Protein AF-A0A368FCZ6-F1 (afdb_monomer_lite)

InterPro domains:
  IPR026183 Taxilin family [PF09728] (2-260)
  IPR026183 Taxilin family [PTHR16127] (4-257)

Foldseek 3Di:
DVVLVVVQPPDDPVVNVVVVVVVVVVVVVVVVVVVVVVVVVVVVVVVVVVVVVVVVVVVVVVVVVVVVVVVVVVVVVVVVVVVVVVVVVVVVVVVVVVVVVVVVVVVVVVVVVVVVVVVVVVVVVVVVVVVVVVVVVVVVVVVVVVVVVVVVVVVVVVVVVVVVVVVVVVVVVVVVVVVVVVVVVVVVVVVVVVVVVVVVVVVVVVVVVVVVVVVVVVVVVVVVVVVVVVVVVVVVVVVVVVVVVVVVVVVVVVVVVVVVVPDDDDDDDDDDDDD

Structure (mmCIF, N/CA/C/O backbone):
data_AF-A0A368FCZ6-F1
#
_entry.id   AF-A0A368FCZ6-F1
#
loop_
_atom_site.group_PDB
_atom_site.id
_atom_site.type_symbol
_atom_site.label_atom_id
_atom_site.label_alt_id
_atom_site.label_comp_id
_atom_site.label_asym_id
_atom_site.label_entity_id
_atom_site.label_seq_id
_atom_site.pdbx_PDB_ins_code
_atom_site.Cartn_x
_atom_site.Cartn_y
_atom_site.Cartn_z
_atom_site.occupancy
_atom_site.B_iso_or_equiv
_atom_site.auth_seq_id
_atom_site.auth_comp_id
_atom_site.auth_asym_id
_atom_site.auth_atom_id
_atom_site.pdbx_PDB_model_num
ATOM 1 N N . MET A 1 1 ? 96.480 -1.726 -127.125 1.00 52.47 1 MET A N 1
ATOM 2 C CA . MET A 1 1 ? 97.190 -1.037 -128.229 1.00 52.47 1 MET A CA 1
ATOM 3 C C . MET A 1 1 ? 97.036 -1.758 -129.568 1.00 52.47 1 MET A C 1
ATOM 5 O O . MET A 1 1 ? 96.839 -1.069 -130.561 1.00 52.47 1 MET A O 1
ATOM 9 N N . GLU A 1 2 ? 97.000 -3.095 -129.614 1.00 55.62 2 GLU A N 1
ATOM 10 C CA . GLU A 1 2 ? 96.810 -3.871 -130.863 1.00 55.62 2 GLU A CA 1
ATOM 11 C C . GLU A 1 2 ? 95.566 -3.487 -131.689 1.00 55.62 2 GLU A C 1
ATOM 13 O O . GLU A 1 2 ? 95.626 -3.395 -132.912 1.00 55.62 2 GLU A O 1
ATOM 18 N N . THR A 1 3 ? 94.439 -3.179 -131.042 1.00 61.19 3 THR A N 1
ATOM 19 C CA . THR A 1 3 ? 93.202 -2.739 -131.716 1.00 61.19 3 THR A CA 1
ATOM 20 C C . THR A 1 3 ? 93.323 -1.352 -132.358 1.00 61.19 3 THR A C 1
ATOM 22 O O . THR A 1 3 ? 92.573 -1.027 -133.274 1.00 61.19 3 THR A O 1
ATOM 25 N N . ILE A 1 4 ? 94.251 -0.515 -131.880 1.00 63.91 4 ILE A N 1
ATOM 26 C CA . ILE A 1 4 ? 94.511 0.822 -132.435 1.00 63.91 4 ILE A CA 1
ATOM 27 C C . ILE A 1 4 ? 95.334 0.679 -133.714 1.00 63.91 4 ILE A C 1
ATOM 29 O O . ILE A 1 4 ? 94.964 1.250 -134.736 1.00 63.91 4 ILE A O 1
ATOM 33 N N . GLN A 1 5 ? 96.377 -0.152 -133.671 1.00 62.22 5 GLN A N 1
ATOM 34 C CA . GLN A 1 5 ? 97.278 -0.416 -134.794 1.00 62.22 5 GLN A CA 1
ATOM 35 C C . GLN A 1 5 ? 96.537 -0.984 -136.015 1.00 62.22 5 GLN A C 1
ATOM 37 O O . GLN A 1 5 ? 96.641 -0.409 -137.095 1.00 62.22 5 GLN A O 1
ATOM 42 N N . LYS A 1 6 ? 95.683 -2.004 -135.829 1.00 66.00 6 LYS A N 1
ATOM 43 C CA . LYS A 1 6 ? 94.845 -2.572 -136.908 1.00 66.00 6 LYS A CA 1
ATOM 44 C C . LYS A 1 6 ? 93.883 -1.563 -137.541 1.00 66.00 6 LYS A C 1
ATOM 46 O O . LYS A 1 6 ? 93.595 -1.634 -138.726 1.00 66.00 6 LYS A O 1
ATOM 51 N N . SER A 1 7 ? 93.378 -0.597 -136.769 1.00 66.19 7 SER A N 1
ATOM 52 C CA . SER A 1 7 ? 92.444 0.419 -137.281 1.00 66.19 7 SER A CA 1
ATOM 53 C C . SER A 1 7 ? 93.116 1.526 -138.111 1.00 66.19 7 SER A C 1
ATOM 55 O O . SER A 1 7 ? 92.412 2.390 -138.642 1.00 66.19 7 SER A O 1
ATOM 57 N N . LEU A 1 8 ? 94.452 1.512 -138.195 1.00 65.00 8 LEU A N 1
ATOM 58 C CA . LEU A 1 8 ? 95.291 2.508 -138.864 1.00 65.00 8 LEU A CA 1
ATOM 59 C C . LEU A 1 8 ? 96.062 1.930 -140.072 1.00 65.00 8 LEU A C 1
ATOM 61 O O . LEU A 1 8 ? 96.805 2.668 -140.714 1.00 65.00 8 LEU A O 1
ATOM 65 N N . GLU A 1 9 ? 95.946 0.638 -140.389 1.00 65.38 9 GLU A N 1
ATOM 66 C CA . GLU A 1 9 ? 96.574 0.016 -141.570 1.00 65.38 9 GLU A CA 1
ATOM 67 C C . GLU A 1 9 ? 95.790 0.342 -142.858 1.00 65.38 9 GLU A C 1
ATOM 69 O O . GLU A 1 9 ? 94.564 0.360 -142.850 1.00 65.38 9 GLU A O 1
ATOM 74 N N . GLY A 1 10 ? 96.495 0.649 -143.958 1.00 64.94 10 GLY A N 1
ATOM 75 C CA . GLY A 1 10 ? 95.898 1.014 -145.258 1.00 64.94 10 GLY A CA 1
ATOM 76 C C . GLY A 1 10 ? 95.501 2.489 -145.445 1.00 64.94 10 GLY A C 1
ATOM 77 O O . GLY A 1 10 ? 95.153 2.873 -146.555 1.00 64.94 10 GLY A O 1
ATOM 78 N N . LEU A 1 11 ? 95.587 3.314 -144.397 1.00 68.12 11 LEU A N 1
ATOM 79 C CA . LEU A 1 11 ? 95.278 4.752 -144.430 1.00 68.12 11 LEU A CA 1
ATOM 80 C C . LEU A 1 11 ? 96.533 5.608 -144.682 1.00 68.12 11 LEU A C 1
ATOM 82 O O . LEU A 1 11 ? 97.627 5.271 -144.210 1.00 68.12 11 LEU A O 1
ATOM 86 N N . SER A 1 12 ? 96.362 6.736 -145.373 1.00 66.88 12 SER A N 1
ATOM 87 C CA . SER A 1 12 ? 97.379 7.783 -145.548 1.00 66.88 12 SER A CA 1
ATOM 88 C C . SER A 1 12 ? 97.838 8.349 -144.195 1.00 66.88 12 SER A C 1
ATOM 90 O O . SER A 1 12 ? 97.123 8.278 -143.194 1.00 66.88 12 SER A O 1
ATOM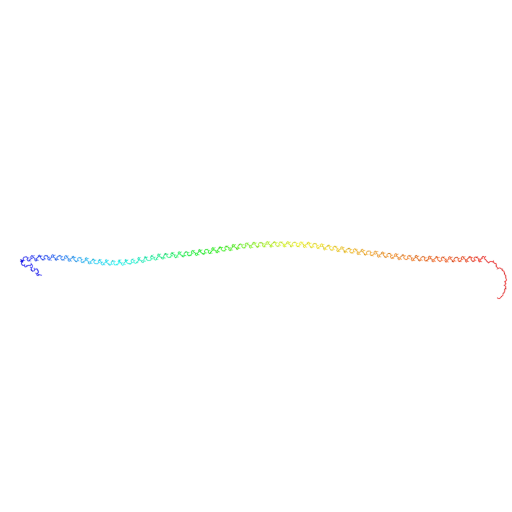 92 N N . LEU A 1 13 ? 99.043 8.922 -144.138 1.00 70.31 13 LEU A N 1
ATOM 93 C CA . LEU A 1 13 ? 99.600 9.496 -142.909 1.00 70.31 13 LEU A CA 1
ATOM 94 C C . LEU A 1 13 ? 98.689 10.598 -142.332 1.00 70.31 13 LEU A C 1
ATOM 96 O O . LEU A 1 13 ? 98.483 10.634 -141.121 1.00 70.31 13 LEU A O 1
ATOM 100 N N . GLU A 1 14 ? 98.062 11.409 -143.193 1.00 76.00 14 GLU A N 1
ATOM 101 C CA . GLU A 1 14 ? 97.049 12.398 -142.789 1.00 76.00 14 GLU A CA 1
ATOM 102 C C . GLU A 1 14 ? 95.810 11.738 -142.176 1.00 76.00 14 GLU A C 1
ATOM 104 O O . GLU A 1 14 ? 95.375 12.114 -141.091 1.00 76.00 14 GLU A O 1
ATOM 109 N N . GLU A 1 15 ? 95.279 10.692 -142.807 1.00 75.62 15 GLU A N 1
ATOM 110 C CA . GLU A 1 15 ? 94.074 10.000 -142.339 1.00 75.62 15 GLU A CA 1
ATOM 111 C C . GLU A 1 15 ? 94.297 9.284 -140.997 1.00 75.62 15 GLU A C 1
ATOM 113 O O . GLU A 1 15 ? 93.402 9.248 -140.145 1.00 75.62 15 GLU A O 1
ATOM 118 N N . LYS A 1 16 ? 95.506 8.749 -140.763 1.00 77.19 16 LYS A N 1
ATOM 119 C CA . LYS A 1 16 ? 95.893 8.193 -139.456 1.00 77.19 16 LYS A CA 1
ATOM 120 C C . LYS A 1 16 ? 95.914 9.272 -138.377 1.00 77.19 16 LYS A C 1
ATOM 122 O O . LYS A 1 16 ? 95.415 9.026 -137.278 1.00 77.19 16 LYS A O 1
ATOM 127 N N . VAL A 1 17 ? 96.451 10.454 -138.688 1.00 79.00 17 VAL A N 1
ATOM 128 C CA . VAL A 1 17 ? 96.481 11.602 -137.770 1.00 79.00 17 VAL A CA 1
ATOM 129 C C . VAL A 1 17 ? 95.062 12.076 -137.458 1.00 79.00 17 VAL A C 1
ATOM 131 O O . VAL A 1 17 ? 94.723 12.203 -136.283 1.00 79.00 17 VAL A O 1
ATOM 134 N N . THR A 1 18 ? 94.192 12.234 -138.459 1.00 80.56 18 THR A N 1
ATOM 135 C CA . THR A 1 18 ? 92.789 12.634 -138.252 1.00 80.56 18 THR A CA 1
ATOM 136 C C . THR A 1 18 ? 92.023 11.621 -137.399 1.00 80.56 18 THR A C 1
ATOM 138 O O . THR A 1 18 ? 91.277 12.000 -136.494 1.00 80.56 18 THR A O 1
ATOM 141 N N . LYS A 1 19 ? 92.222 10.316 -137.632 1.00 81.56 19 LYS A N 1
ATOM 142 C CA . LYS A 1 19 ? 91.556 9.253 -136.864 1.00 81.56 19 LYS A CA 1
ATOM 143 C C . LYS A 1 19 ? 92.061 9.170 -135.421 1.00 81.56 19 LYS A C 1
ATOM 145 O O . LYS A 1 19 ? 91.260 8.940 -134.513 1.00 81.56 19 LYS A O 1
ATOM 150 N N . LEU A 1 20 ? 93.359 9.386 -135.195 1.00 82.19 20 LEU A N 1
ATOM 151 C CA . LEU A 1 20 ? 93.931 9.497 -133.851 1.00 82.19 20 LEU A CA 1
ATOM 152 C C . LEU A 1 20 ? 93.433 10.757 -133.131 1.00 82.19 20 LEU A C 1
ATOM 154 O O . LEU A 1 20 ? 93.000 10.638 -131.991 1.00 82.19 20 LEU A O 1
ATOM 158 N N . MET A 1 21 ? 93.400 11.920 -133.793 1.00 81.62 21 MET A N 1
ATOM 159 C CA . MET A 1 21 ? 92.848 13.161 -133.227 1.00 81.62 21 MET A CA 1
ATOM 160 C C . MET A 1 21 ? 91.384 12.995 -132.822 1.00 81.62 21 MET A C 1
ATOM 162 O O . MET A 1 21 ? 91.035 13.305 -131.688 1.00 81.62 21 MET A O 1
ATOM 166 N N . LYS A 1 22 ? 90.539 12.429 -133.694 1.00 84.00 22 LYS A N 1
ATOM 167 C CA . LYS A 1 22 ? 89.129 12.169 -133.368 1.00 84.00 22 LYS A CA 1
ATOM 168 C C . LYS A 1 22 ? 88.984 11.258 -132.148 1.00 84.00 22 LYS A C 1
ATOM 170 O O . LYS A 1 22 ? 88.166 11.521 -131.282 1.00 84.00 22 LYS A O 1
ATOM 175 N N . ARG A 1 23 ? 89.819 10.223 -132.038 1.00 84.56 23 ARG A N 1
ATOM 176 C CA . ARG A 1 23 ? 89.805 9.311 -130.888 1.00 84.56 23 ARG A CA 1
ATOM 177 C C . ARG A 1 23 ? 90.313 9.961 -129.600 1.00 84.56 23 ARG A C 1
ATOM 179 O O . ARG A 1 23 ? 89.828 9.604 -128.531 1.00 84.56 23 ARG A O 1
ATOM 186 N N . VAL A 1 24 ? 91.279 10.876 -129.688 1.00 83.12 24 VAL A N 1
ATOM 187 C CA . VAL A 1 24 ? 91.733 11.679 -128.542 1.00 83.12 24 VAL A CA 1
ATOM 188 C C . VAL A 1 24 ? 90.603 12.594 -128.077 1.00 83.12 24 VAL A C 1
ATOM 190 O O . VAL A 1 24 ? 90.290 12.566 -126.895 1.00 83.12 24 VAL A O 1
ATOM 193 N N . VAL A 1 25 ? 89.919 13.287 -128.995 1.00 85.25 25 VAL A N 1
ATOM 194 C CA . VAL A 1 25 ? 88.737 14.113 -128.683 1.00 85.25 25 VAL A CA 1
ATOM 195 C C . VAL A 1 25 ? 87.619 13.269 -128.060 1.00 85.25 25 VAL A C 1
ATOM 197 O O . VAL A 1 25 ? 87.143 13.596 -126.978 1.00 85.25 25 VAL A O 1
ATOM 200 N N . ASP A 1 26 ? 87.265 12.128 -128.660 1.00 85.25 26 ASP A N 1
ATOM 201 C CA . ASP A 1 26 ? 86.254 11.213 -128.111 1.00 85.25 26 ASP A CA 1
ATOM 202 C C . ASP A 1 26 ? 86.660 10.681 -126.718 1.00 85.25 26 ASP A C 1
ATOM 204 O O . ASP A 1 26 ? 85.813 10.489 -125.843 1.00 85.25 26 ASP A O 1
ATOM 208 N N . SER A 1 27 ? 87.958 10.442 -126.488 1.00 85.44 27 SER A N 1
ATOM 209 C CA . SER A 1 27 ? 88.492 10.016 -125.189 1.00 85.44 27 SER A CA 1
ATOM 210 C C . SER A 1 27 ? 88.475 11.145 -124.159 1.00 85.44 27 SER A C 1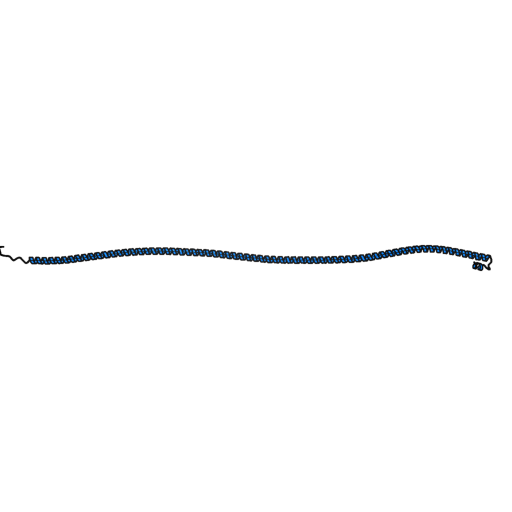
ATOM 212 O O . SER A 1 27 ? 88.236 10.869 -122.985 1.00 85.44 27 SER A O 1
ATOM 214 N N . GLU A 1 28 ? 88.740 12.390 -124.555 1.00 85.06 28 GLU A N 1
ATOM 215 C CA . GLU A 1 28 ? 88.644 13.565 -123.685 1.00 85.06 28 GLU A CA 1
ATOM 216 C C . GLU A 1 28 ? 87.189 13.846 -123.301 1.00 85.06 28 GLU A C 1
ATOM 218 O O . GLU A 1 28 ? 86.912 14.034 -122.116 1.00 85.06 28 GLU A O 1
ATOM 223 N N . ASP A 1 29 ? 86.251 13.740 -124.247 1.00 85.94 29 ASP A N 1
ATOM 224 C CA . ASP A 1 29 ? 84.808 13.829 -123.996 1.00 85.94 29 ASP A CA 1
ATOM 225 C C . ASP A 1 29 ? 84.322 12.711 -123.063 1.00 85.94 29 ASP A C 1
ATOM 227 O O . ASP A 1 29 ? 83.554 12.950 -122.125 1.00 85.94 29 ASP A O 1
ATOM 231 N N . GLN A 1 30 ? 84.790 11.474 -123.266 1.00 87.56 30 GLN A N 1
ATOM 232 C CA . GLN A 1 30 ? 84.521 10.374 -122.336 1.00 87.56 30 GLN A CA 1
ATOM 233 C C . GLN A 1 30 ? 85.109 10.647 -120.949 1.00 87.56 30 GLN A C 1
ATOM 235 O O . GLN A 1 30 ? 84.439 10.387 -119.950 1.00 87.56 30 GLN A O 1
ATOM 240 N N . ASN A 1 31 ? 86.318 11.201 -120.862 1.00 86.50 31 ASN A N 1
ATOM 241 C CA . ASN A 1 31 ? 86.958 11.533 -119.591 1.00 86.50 31 ASN A CA 1
ATOM 242 C C . ASN A 1 31 ? 86.227 12.685 -118.873 1.00 86.50 31 ASN A C 1
ATOM 244 O O . ASN A 1 31 ? 86.048 12.637 -117.658 1.00 86.50 31 ASN A O 1
ATOM 248 N N . ALA A 1 32 ? 85.726 13.680 -119.611 1.00 87.25 32 ALA A N 1
ATOM 249 C CA . ALA A 1 32 ? 84.881 14.749 -119.083 1.00 87.25 32 ALA A CA 1
ATOM 250 C C . ALA A 1 32 ? 83.557 14.195 -118.526 1.00 87.25 32 ALA A C 1
ATOM 252 O O . ALA A 1 32 ? 83.204 14.483 -117.381 1.00 87.25 32 ALA A O 1
ATOM 253 N N . ARG A 1 33 ? 82.881 13.309 -119.272 1.00 88.81 33 ARG A N 1
ATOM 254 C CA . ARG A 1 33 ? 81.664 12.614 -118.807 1.00 88.81 33 ARG A CA 1
ATOM 255 C C . ARG A 1 33 ? 81.925 11.722 -117.592 1.00 88.81 33 ARG A C 1
ATOM 257 O O . ARG A 1 33 ? 81.080 11.631 -116.705 1.00 88.81 33 ARG A O 1
ATOM 264 N N . LEU A 1 34 ? 83.075 11.047 -117.535 1.00 89.12 34 LEU A N 1
ATOM 265 C CA . LEU A 1 34 ? 83.469 10.239 -116.378 1.00 89.12 34 LEU A CA 1
ATOM 266 C C . LEU A 1 34 ? 83.750 11.111 -115.150 1.00 89.12 34 LEU A C 1
ATOM 268 O O . LEU A 1 34 ? 83.312 10.751 -114.061 1.00 89.12 34 LEU A O 1
ATOM 272 N N . LYS A 1 35 ? 84.401 12.270 -115.314 1.00 88.12 35 LYS A N 1
ATOM 273 C CA . LYS A 1 35 ? 84.602 13.249 -114.233 1.00 88.12 35 LYS A CA 1
ATOM 274 C C . LYS A 1 35 ? 83.278 13.808 -113.709 1.00 88.12 35 LYS A C 1
ATOM 276 O O . LYS A 1 35 ? 83.102 13.892 -112.497 1.00 88.12 35 LYS A O 1
ATOM 281 N N . GLU A 1 36 ? 82.332 14.133 -114.591 1.00 90.62 36 GLU A N 1
ATOM 282 C CA . GLU A 1 36 ? 80.988 14.577 -114.196 1.00 90.62 36 GLU A CA 1
ATOM 283 C C . GLU A 1 36 ? 80.234 13.475 -113.436 1.00 90.62 36 GLU A C 1
ATOM 285 O O . GLU A 1 36 ? 79.698 13.718 -112.354 1.00 90.62 36 GLU A O 1
ATOM 290 N N . LYS A 1 37 ? 80.260 12.233 -113.941 1.00 90.44 37 LYS A N 1
ATOM 291 C CA . LYS A 1 37 ? 79.684 11.077 -113.236 1.00 90.44 37 LYS A CA 1
ATOM 292 C C . LYS A 1 37 ? 80.350 10.829 -111.884 1.00 90.44 37 LYS A C 1
ATOM 294 O O . LYS A 1 37 ? 79.642 10.531 -110.930 1.00 90.44 37 LYS A O 1
ATOM 299 N N . ALA A 1 38 ? 81.670 10.970 -111.776 1.00 89.00 38 ALA A N 1
ATOM 300 C CA . ALA A 1 38 ? 82.384 10.837 -110.508 1.00 89.00 38 ALA A CA 1
ATOM 301 C C . ALA A 1 38 ? 81.947 11.917 -109.503 1.00 89.00 38 ALA A C 1
ATOM 303 O O . ALA A 1 38 ? 81.615 11.592 -108.367 1.00 89.00 38 ALA A O 1
ATOM 304 N N . ALA A 1 39 ? 81.827 13.177 -109.935 1.00 90.50 39 ALA A N 1
ATOM 305 C CA . ALA A 1 39 ? 81.310 14.260 -109.096 1.00 90.50 39 ALA A CA 1
ATOM 306 C C . ALA A 1 39 ? 79.846 14.027 -108.664 1.00 90.50 39 ALA A C 1
ATOM 308 O O . ALA A 1 39 ? 79.471 14.310 -107.522 1.00 90.50 39 ALA A O 1
ATOM 309 N N . GLN A 1 40 ? 79.016 13.471 -109.554 1.00 92.50 40 GLN A N 1
ATOM 310 C CA . GLN A 1 40 ? 77.643 13.069 -109.246 1.00 92.50 40 GLN A CA 1
ATOM 311 C C . GLN A 1 40 ? 77.610 11.938 -108.205 1.00 92.50 40 GLN A C 1
ATOM 313 O O . GLN A 1 40 ? 76.828 12.004 -107.255 1.00 92.50 40 GLN A O 1
ATOM 318 N N . VAL A 1 41 ? 78.468 10.923 -108.353 1.00 92.38 41 VAL A N 1
ATOM 319 C CA . VAL A 1 41 ? 78.620 9.819 -107.392 1.00 92.38 41 VAL A CA 1
ATOM 320 C C . VAL A 1 41 ? 79.079 10.345 -106.033 1.00 92.38 41 VAL A C 1
ATOM 322 O O . VAL A 1 41 ? 78.479 9.987 -105.023 1.00 92.38 41 VAL A O 1
ATOM 325 N N . ASP A 1 42 ? 80.050 11.255 -105.980 1.00 91.38 42 ASP A N 1
ATOM 326 C CA . ASP A 1 42 ? 80.484 11.896 -104.731 1.00 91.38 42 ASP A CA 1
ATOM 327 C C . ASP A 1 42 ? 79.346 12.664 -104.045 1.00 91.38 42 ASP A C 1
ATOM 329 O O . ASP A 1 42 ? 79.164 12.579 -102.825 1.00 91.38 42 ASP A O 1
ATOM 333 N N . LYS A 1 43 ? 78.541 13.404 -104.819 1.00 93.62 43 LYS A N 1
ATOM 334 C CA . LYS A 1 43 ? 77.378 14.137 -104.298 1.00 93.62 43 LYS A CA 1
ATOM 335 C C . LYS A 1 43 ? 76.320 13.187 -103.737 1.00 93.62 43 LYS A C 1
ATOM 337 O O . LYS A 1 43 ? 75.817 13.426 -102.638 1.00 93.62 43 LYS A O 1
ATOM 342 N N . LEU A 1 44 ? 76.007 12.110 -104.458 1.00 93.62 44 LEU A N 1
ATOM 343 C CA . LEU A 1 44 ? 75.074 11.074 -104.005 1.00 93.62 44 LEU A CA 1
ATOM 344 C C . LEU A 1 44 ? 75.599 10.340 -102.768 1.00 93.62 44 LEU A C 1
ATOM 346 O O . LEU A 1 44 ? 74.834 10.094 -101.843 1.00 93.62 44 LEU A O 1
ATOM 350 N N . THR A 1 45 ? 76.902 10.075 -102.696 1.00 93.31 45 THR A N 1
ATOM 351 C CA . THR A 1 45 ? 77.539 9.418 -101.546 1.00 93.31 45 THR A CA 1
ATOM 352 C C . THR A 1 45 ? 77.435 10.290 -100.291 1.00 93.31 45 THR A C 1
ATOM 354 O O . THR A 1 45 ? 77.043 9.810 -99.229 1.00 93.31 45 THR A O 1
ATOM 357 N N . LYS A 1 46 ? 77.683 11.605 -100.405 1.00 94.19 46 LYS A N 1
ATOM 358 C CA . LYS A 1 46 ? 77.480 12.567 -99.302 1.00 94.19 46 LYS A CA 1
ATOM 359 C C . LYS A 1 46 ? 76.008 12.689 -98.891 1.00 94.19 46 LYS A C 1
ATOM 361 O O . LYS A 1 46 ? 75.710 12.790 -97.696 1.00 94.19 46 LYS A O 1
ATOM 366 N N . ALA A 1 47 ? 75.089 12.685 -99.858 1.00 94.25 47 ALA A N 1
ATOM 367 C CA . ALA A 1 47 ? 73.654 12.700 -99.588 1.00 94.25 47 ALA A CA 1
ATOM 368 C C . ALA A 1 47 ? 73.208 11.426 -98.849 1.00 94.25 47 ALA A C 1
ATOM 370 O O . ALA A 1 47 ? 72.537 11.539 -97.824 1.00 94.25 47 ALA A O 1
ATOM 371 N N . ASN A 1 48 ? 73.661 10.249 -99.290 1.00 93.69 48 ASN A N 1
ATOM 372 C CA . ASN A 1 48 ? 73.402 8.965 -98.635 1.00 93.69 48 ASN A CA 1
ATOM 373 C C . ASN A 1 48 ? 73.951 8.934 -97.208 1.00 93.69 48 ASN A C 1
ATOM 375 O O . ASN A 1 48 ? 73.187 8.672 -96.288 1.00 93.69 48 ASN A O 1
ATOM 379 N N . ALA A 1 49 ? 75.206 9.332 -96.984 1.00 94.44 49 ALA A N 1
ATOM 380 C CA . ALA A 1 49 ? 75.776 9.397 -95.634 1.00 94.44 49 ALA A CA 1
ATOM 381 C C . ALA A 1 49 ? 74.992 10.347 -94.700 1.00 94.44 49 ALA A C 1
ATOM 383 O O . ALA A 1 49 ? 74.896 10.136 -93.489 1.00 94.44 49 ALA A O 1
ATOM 384 N N . THR A 1 50 ? 74.412 11.419 -95.251 1.00 94.31 50 THR A N 1
ATOM 385 C CA . THR A 1 50 ? 73.555 12.339 -94.489 1.00 94.31 50 THR A CA 1
ATOM 386 C C . THR A 1 50 ? 72.188 11.721 -94.189 1.00 94.31 50 THR A C 1
ATOM 388 O O . THR A 1 50 ? 71.664 11.908 -93.088 1.00 94.31 50 THR A O 1
ATOM 391 N N . LEU A 1 51 ? 71.606 10.991 -95.144 1.00 95.12 51 LEU A N 1
ATOM 392 C CA . LEU A 1 51 ? 70.351 10.261 -94.967 1.00 95.12 51 LEU A CA 1
ATOM 393 C C . LEU A 1 51 ? 70.498 9.131 -93.946 1.00 95.12 51 LEU A C 1
ATOM 395 O O . LEU A 1 51 ? 69.658 9.036 -93.059 1.00 95.12 51 LEU A O 1
ATOM 399 N N . GLU A 1 52 ? 71.586 8.365 -93.987 1.00 94.75 52 GLU A N 1
ATOM 400 C CA . GLU A 1 52 ? 71.903 7.321 -93.003 1.00 94.75 52 GLU A CA 1
ATOM 401 C C . GLU A 1 52 ? 71.973 7.894 -91.583 1.00 94.75 52 GLU A C 1
ATOM 403 O O . GLU A 1 52 ? 71.321 7.390 -90.672 1.00 94.75 52 GLU A O 1
ATOM 408 N N . LYS A 1 53 ? 72.664 9.028 -91.389 1.00 95.25 53 LYS A N 1
ATOM 409 C CA . LYS A 1 53 ? 72.700 9.713 -90.084 1.00 95.25 53 LYS A CA 1
ATOM 410 C C . LYS A 1 53 ? 71.326 10.200 -89.621 1.00 95.25 53 LYS A C 1
ATOM 412 O O . LYS A 1 53 ? 71.063 10.227 -88.420 1.00 95.25 53 LYS A O 1
ATOM 417 N N . LYS A 1 54 ? 70.464 10.651 -90.539 1.00 95.06 54 LYS A N 1
ATOM 418 C CA . LYS A 1 54 ? 69.092 11.070 -90.206 1.00 95.06 54 LYS A CA 1
ATOM 419 C C . LYS A 1 54 ? 68.213 9.873 -89.858 1.00 95.06 54 LYS A C 1
ATOM 421 O O . LYS A 1 54 ? 67.451 9.973 -88.903 1.00 95.06 54 LYS A O 1
ATOM 426 N N . LEU A 1 55 ? 68.347 8.771 -90.592 1.00 95.94 55 LEU A N 1
ATOM 427 C CA . LEU A 1 55 ? 67.641 7.519 -90.341 1.00 95.94 55 LEU A CA 1
ATOM 428 C C . LEU A 1 55 ? 68.003 6.963 -88.962 1.00 95.94 55 LEU A C 1
ATOM 430 O O . LEU A 1 55 ? 67.110 6.677 -88.176 1.00 95.94 55 LEU A O 1
ATOM 434 N N . GLU A 1 56 ? 69.293 6.923 -88.626 1.00 95.50 56 GLU A N 1
ATOM 435 C CA . GLU A 1 56 ? 69.754 6.457 -87.315 1.00 95.50 56 GLU A CA 1
ATOM 436 C C . GLU A 1 56 ? 69.206 7.323 -86.172 1.00 95.50 56 GLU A C 1
ATOM 438 O O . GLU A 1 56 ? 68.680 6.819 -85.180 1.00 95.50 56 GLU A O 1
ATOM 443 N N . LYS A 1 57 ? 69.236 8.653 -86.331 1.00 95.44 57 LYS A N 1
ATOM 444 C CA . LYS A 1 57 ? 68.621 9.570 -85.359 1.00 95.44 57 LYS A CA 1
ATOM 445 C C . LYS A 1 57 ? 67.112 9.354 -85.235 1.00 95.44 57 LYS A C 1
ATOM 447 O O . LYS A 1 57 ? 66.598 9.394 -84.121 1.00 95.44 57 LYS A O 1
ATOM 452 N N . ALA A 1 58 ? 66.411 9.149 -86.349 1.00 95.62 58 ALA A N 1
ATOM 453 C CA . ALA A 1 58 ? 64.976 8.890 -86.350 1.00 95.62 58 ALA A CA 1
ATOM 454 C C . ALA A 1 58 ? 64.644 7.567 -85.641 1.00 95.62 58 ALA A C 1
ATOM 456 O O . ALA A 1 58 ? 63.742 7.552 -84.810 1.00 95.62 58 ALA A O 1
ATOM 457 N N . ASN A 1 59 ? 65.419 6.505 -85.883 1.00 95.50 59 ASN A N 1
ATOM 458 C CA . ASN A 1 59 ? 65.276 5.215 -85.204 1.00 95.50 59 ASN A CA 1
ATOM 459 C C . ASN A 1 59 ? 65.524 5.333 -83.696 1.00 95.50 59 ASN A C 1
ATOM 461 O O . ASN A 1 59 ? 64.750 4.804 -82.902 1.00 95.50 59 ASN A O 1
ATOM 465 N N . LEU A 1 60 ? 66.555 6.077 -83.280 1.00 96.25 60 LEU A N 1
ATOM 466 C CA . LEU A 1 60 ? 66.825 6.309 -81.859 1.00 96.25 60 LEU A CA 1
ATOM 467 C C . LEU A 1 60 ? 65.693 7.090 -81.175 1.00 96.25 60 LEU A C 1
ATOM 469 O O . LEU A 1 60 ? 65.347 6.803 -80.029 1.00 96.25 60 LEU A O 1
ATOM 473 N N . ILE A 1 61 ? 65.127 8.090 -81.857 1.00 96.06 61 ILE A N 1
ATOM 474 C CA . ILE A 1 61 ? 63.967 8.835 -81.354 1.00 96.06 61 ILE A CA 1
ATOM 475 C C . ILE A 1 61 ? 62.762 7.902 -81.249 1.00 96.06 61 ILE A C 1
ATOM 477 O O . ILE A 1 61 ? 62.136 7.872 -80.194 1.00 96.06 61 ILE A O 1
ATOM 481 N N . LEU A 1 62 ? 62.483 7.111 -82.289 1.00 96.25 62 LEU A N 1
ATOM 482 C CA . LEU A 1 62 ? 61.381 6.152 -82.304 1.00 96.25 62 LEU A CA 1
ATOM 483 C C . LEU A 1 62 ? 61.479 5.176 -81.127 1.00 96.25 62 LEU A C 1
ATOM 485 O O . LEU A 1 62 ? 60.524 5.062 -80.367 1.00 96.25 62 LEU A O 1
ATOM 489 N N . LEU A 1 63 ? 62.650 4.572 -80.907 1.00 96.69 63 LEU A N 1
ATOM 490 C CA . LEU A 1 63 ? 62.881 3.646 -79.796 1.00 96.69 63 LEU A CA 1
ATOM 491 C C . LEU A 1 63 ? 62.617 4.303 -78.430 1.00 96.69 63 LEU A C 1
ATOM 493 O O . LEU A 1 63 ? 61.966 3.719 -77.566 1.00 96.69 63 LEU A O 1
ATOM 497 N N . LYS A 1 64 ? 63.084 5.543 -78.229 1.00 96.88 64 LYS A N 1
ATOM 498 C CA . LYS A 1 64 ? 62.821 6.298 -76.990 1.00 96.88 64 LYS A CA 1
ATOM 499 C C . LYS A 1 64 ? 61.344 6.651 -76.827 1.00 96.88 64 LYS A C 1
ATOM 501 O O . LYS A 1 64 ? 60.836 6.646 -75.709 1.00 96.88 64 LYS A O 1
ATOM 506 N N . THR A 1 65 ? 60.659 6.981 -77.919 1.00 96.56 65 THR A N 1
ATOM 507 C CA . THR A 1 65 ? 59.223 7.266 -77.909 1.00 96.56 65 THR A CA 1
ATOM 508 C C . THR A 1 65 ? 58.412 6.010 -77.591 1.00 96.56 65 THR A C 1
ATOM 510 O O . THR A 1 65 ? 57.460 6.100 -76.820 1.00 96.56 65 THR A O 1
ATOM 513 N N . GLU A 1 66 ? 58.795 4.847 -78.117 1.00 96.88 66 GLU A N 1
ATOM 514 C CA . GLU A 1 66 ? 58.162 3.562 -77.803 1.00 96.88 66 GLU A CA 1
ATOM 515 C C . GLU A 1 66 ? 58.356 3.164 -76.332 1.00 96.88 66 GLU A C 1
ATOM 517 O O . GLU A 1 66 ? 57.382 2.795 -75.679 1.00 96.88 66 GLU A O 1
ATOM 522 N N . ASP A 1 67 ? 59.560 3.328 -75.771 1.00 96.88 67 ASP A N 1
ATOM 523 C CA . ASP A 1 67 ? 59.821 3.102 -74.338 1.00 96.88 67 ASP A CA 1
ATOM 524 C C . ASP A 1 67 ? 58.995 4.047 -73.445 1.00 96.88 67 ASP A C 1
ATOM 526 O O . ASP A 1 67 ? 58.335 3.616 -72.496 1.00 96.88 67 ASP A O 1
ATOM 530 N N . ALA A 1 68 ? 58.960 5.342 -73.779 1.00 96.81 68 ALA A N 1
ATOM 531 C CA . ALA A 1 68 ? 58.151 6.320 -73.053 1.00 96.81 68 ALA A CA 1
ATOM 532 C C . ALA A 1 68 ? 56.648 6.005 -73.136 1.00 96.81 68 ALA A C 1
ATOM 534 O O . ALA A 1 68 ? 55.931 6.139 -72.142 1.00 96.81 68 ALA A O 1
ATOM 535 N N . LYS A 1 69 ? 56.172 5.549 -74.302 1.00 97.38 69 LYS A N 1
ATOM 536 C CA . LYS A 1 69 ? 54.792 5.095 -74.495 1.00 97.38 69 LYS A CA 1
ATOM 537 C C . LYS A 1 69 ? 54.487 3.873 -73.626 1.00 97.38 69 LYS A C 1
ATOM 539 O O . LYS A 1 69 ? 53.465 3.879 -72.948 1.00 97.38 69 LYS A O 1
ATOM 544 N N . GLY A 1 70 ? 55.370 2.873 -73.596 1.00 97.25 70 GLY A N 1
ATOM 545 C CA . GLY A 1 70 ? 55.207 1.680 -72.758 1.00 97.25 70 GLY A CA 1
ATOM 546 C C . GLY A 1 70 ? 55.081 2.023 -71.271 1.00 97.25 70 GLY A C 1
ATOM 547 O O . GLY A 1 70 ? 54.143 1.576 -70.611 1.00 97.25 70 GLY A O 1
ATOM 548 N N . LYS A 1 71 ? 55.950 2.908 -70.766 1.00 97.50 71 LYS A N 1
ATOM 549 C CA . LYS A 1 71 ? 55.889 3.411 -69.380 1.00 97.50 71 LYS A CA 1
ATOM 550 C C . LYS A 1 71 ? 54.589 4.157 -69.077 1.00 97.50 71 LYS A C 1
ATOM 552 O O . LYS A 1 71 ? 54.018 3.995 -68.000 1.00 97.50 71 LYS A O 1
ATOM 557 N N . LEU A 1 72 ? 54.101 4.967 -70.019 1.00 97.62 72 LEU A N 1
ATOM 558 C CA . LEU A 1 72 ? 52.831 5.676 -69.859 1.00 97.62 72 LEU A CA 1
ATOM 559 C C . LEU A 1 72 ? 51.643 4.704 -69.828 1.00 97.62 72 LEU A C 1
ATOM 561 O O . LEU A 1 72 ? 50.745 4.863 -69.006 1.00 97.62 72 LEU A O 1
ATOM 565 N N . GLU A 1 73 ? 51.640 3.687 -70.691 1.00 97.25 73 GLU A N 1
ATOM 566 C CA . GLU A 1 73 ? 50.598 2.655 -70.704 1.00 97.25 73 GLU A CA 1
ATOM 567 C C . GLU A 1 73 ? 50.566 1.856 -69.396 1.00 97.25 73 GLU A C 1
ATOM 569 O O . GLU A 1 73 ? 49.481 1.576 -68.878 1.00 97.25 73 GLU A O 1
ATOM 574 N N . GLU A 1 74 ? 51.730 1.520 -68.838 1.00 97.50 74 GLU A N 1
ATOM 575 C CA . GLU A 1 74 ? 51.842 0.856 -67.538 1.00 97.50 74 GLU A CA 1
ATOM 576 C C . GLU A 1 74 ? 51.276 1.730 -66.412 1.00 97.50 74 GLU A C 1
ATOM 578 O O . GLU A 1 74 ? 50.372 1.288 -65.698 1.00 97.50 74 GLU A O 1
ATOM 583 N N . LEU A 1 75 ? 51.687 3.001 -66.339 1.00 97.75 75 LEU A N 1
ATOM 584 C CA . LEU A 1 75 ? 51.162 3.960 -65.364 1.00 97.75 75 LEU A CA 1
ATOM 585 C C . LEU A 1 75 ? 49.642 4.138 -65.493 1.00 97.75 75 LEU A C 1
ATOM 587 O O . LEU A 1 75 ? 48.926 4.176 -64.493 1.00 97.75 75 LEU A O 1
ATOM 591 N N . CYS A 1 76 ? 49.113 4.213 -66.718 1.00 97.50 76 CYS A N 1
ATOM 592 C CA . CYS A 1 76 ? 47.673 4.301 -66.947 1.00 97.50 76 CYS A CA 1
ATOM 593 C C . CYS A 1 76 ? 46.935 3.047 -66.457 1.00 97.50 76 CYS A C 1
ATOM 595 O O . CYS A 1 76 ? 45.864 3.172 -65.857 1.00 97.50 76 CYS A O 1
ATOM 597 N N . ARG A 1 77 ? 47.489 1.845 -66.670 1.00 98.00 77 ARG A N 1
ATOM 598 C CA . ARG A 1 77 ? 46.907 0.592 -66.158 1.00 98.00 77 ARG A CA 1
ATOM 599 C C . ARG A 1 77 ? 46.939 0.544 -64.634 1.00 98.00 77 ARG A C 1
ATOM 601 O O . ARG A 1 77 ? 45.944 0.152 -64.026 1.00 98.00 77 ARG A O 1
ATOM 608 N N . GLU A 1 78 ? 48.040 0.952 -64.011 1.00 97.69 78 GLU A N 1
ATOM 609 C CA . GLU A 1 78 ? 48.147 1.039 -62.552 1.00 97.69 78 GLU A CA 1
ATOM 610 C C . GLU A 1 78 ? 47.154 2.043 -61.969 1.00 97.69 78 GLU A C 1
ATOM 612 O O . GLU A 1 78 ? 46.407 1.703 -61.051 1.00 97.69 78 GLU A O 1
ATOM 617 N N . LEU A 1 79 ? 47.050 3.235 -62.560 1.00 97.75 79 LEU A N 1
ATOM 618 C CA . LEU A 1 79 ? 46.091 4.256 -62.146 1.00 97.75 79 LEU A CA 1
ATOM 619 C C . LEU A 1 79 ? 44.644 3.759 -62.276 1.00 97.75 79 LEU A C 1
ATOM 621 O O . LEU A 1 79 ? 43.818 4.003 -61.397 1.00 97.75 79 LEU A O 1
ATOM 625 N N . GLN A 1 80 ? 44.318 3.026 -63.345 1.00 97.56 80 GLN A N 1
ATOM 626 C CA . GLN A 1 80 ? 43.003 2.401 -63.510 1.00 97.56 80 GLN A CA 1
ATOM 627 C C . GLN A 1 80 ? 42.725 1.343 -62.435 1.00 97.56 80 GLN A C 1
ATOM 629 O O . GLN A 1 80 ? 41.625 1.332 -61.877 1.00 97.56 80 GLN A O 1
ATOM 634 N N . ARG A 1 81 ? 43.705 0.485 -62.112 1.00 98.12 81 ARG A N 1
ATOM 635 C CA . ARG A 1 81 ? 43.583 -0.503 -61.025 1.00 98.12 81 ARG A CA 1
ATOM 636 C C . ARG A 1 81 ? 43.385 0.181 -59.675 1.00 98.12 81 ARG A C 1
ATOM 638 O O . ARG A 1 81 ? 42.449 -0.170 -58.965 1.00 98.12 81 ARG A O 1
ATOM 645 N N . MET A 1 82 ? 44.189 1.194 -59.357 1.00 97.81 82 MET A N 1
ATOM 646 C CA . MET A 1 82 ? 44.080 1.946 -58.106 1.00 97.81 82 MET A CA 1
ATOM 647 C C . MET A 1 82 ? 42.725 2.658 -57.995 1.00 97.81 82 MET A C 1
ATOM 649 O O . MET A 1 82 ? 42.057 2.556 -56.973 1.00 97.81 82 MET A O 1
ATOM 653 N N . ASN A 1 83 ? 42.251 3.302 -59.065 1.00 97.62 83 ASN A N 1
ATOM 654 C CA . ASN A 1 83 ? 40.926 3.932 -59.091 1.00 97.62 83 ASN A CA 1
ATOM 655 C C . ASN A 1 83 ? 39.775 2.927 -58.961 1.00 97.62 83 ASN A C 1
ATOM 657 O O . ASN A 1 83 ? 38.696 3.283 -58.482 1.00 97.62 83 ASN A O 1
ATOM 661 N N . LYS A 1 84 ? 39.949 1.691 -59.441 1.00 97.88 84 LYS A N 1
ATOM 662 C CA . LYS A 1 84 ? 38.977 0.615 -59.221 1.00 97.88 84 LYS A CA 1
ATOM 663 C C . LYS A 1 84 ? 38.982 0.191 -57.750 1.00 97.88 84 LYS A C 1
ATOM 665 O O . LYS A 1 84 ? 37.918 0.191 -57.140 1.00 97.88 84 LYS A O 1
ATOM 670 N N . GLN A 1 85 ? 40.162 -0.051 -57.182 1.00 97.62 85 GLN A N 1
ATOM 671 C CA . GLN A 1 85 ? 40.333 -0.422 -55.778 1.00 97.62 85 GLN A CA 1
ATOM 672 C C . GLN A 1 85 ? 39.742 0.633 -54.832 1.00 97.62 85 GLN A C 1
ATOM 674 O O . GLN A 1 85 ? 38.921 0.304 -53.986 1.00 97.62 85 GLN A O 1
ATOM 679 N N . ILE A 1 86 ? 40.051 1.919 -55.038 1.00 97.88 86 ILE A N 1
ATOM 680 C CA . ILE A 1 86 ? 39.515 3.023 -54.222 1.00 97.88 86 ILE A CA 1
ATOM 681 C C . ILE A 1 86 ? 37.984 3.067 -54.276 1.00 97.88 86 ILE A C 1
ATOM 683 O O . ILE A 1 86 ? 37.336 3.314 -53.257 1.00 97.88 86 ILE A O 1
ATOM 687 N N . ARG A 1 87 ? 37.386 2.839 -55.453 1.00 97.69 87 ARG A N 1
ATOM 688 C CA . ARG A 1 87 ? 35.924 2.804 -55.601 1.00 97.69 87 ARG A CA 1
ATOM 689 C C . ARG A 1 87 ? 35.309 1.628 -54.850 1.00 97.69 87 ARG A C 1
ATOM 691 O O . ARG A 1 87 ? 34.305 1.818 -54.168 1.00 97.69 87 ARG A O 1
ATOM 698 N N . GLU A 1 88 ? 35.907 0.447 -54.961 1.00 97.62 88 GLU A N 1
ATOM 699 C CA . GLU A 1 88 ? 35.456 -0.755 -54.253 1.00 97.62 88 GLU A CA 1
ATOM 700 C C . GLU A 1 88 ? 35.590 -0.591 -52.732 1.00 97.62 88 GLU A C 1
ATOM 702 O O . GLU A 1 88 ? 34.619 -0.817 -52.008 1.00 97.62 88 GLU A O 1
ATOM 707 N N . ASP A 1 89 ? 36.724 -0.084 -52.247 1.00 97.31 89 ASP A N 1
ATOM 708 C CA . ASP A 1 89 ? 36.965 0.170 -50.823 1.00 97.31 89 ASP A CA 1
ATOM 709 C C . ASP A 1 89 ? 36.022 1.238 -50.260 1.00 97.31 89 ASP A C 1
ATOM 711 O O . ASP A 1 89 ? 35.462 1.072 -49.175 1.00 97.31 89 ASP A O 1
ATOM 715 N N . SER A 1 90 ? 35.775 2.314 -51.013 1.00 97.06 90 SER A N 1
ATOM 716 C CA . SER A 1 90 ? 34.826 3.362 -50.618 1.00 97.06 90 SER A CA 1
ATOM 717 C C . SER A 1 90 ? 33.401 2.816 -50.519 1.00 97.06 90 SER A C 1
ATOM 719 O O . SER A 1 90 ? 32.697 3.104 -49.552 1.00 97.06 90 SER A O 1
ATOM 721 N N . LEU A 1 91 ? 32.980 1.989 -51.482 1.00 97.88 91 LEU A N 1
ATOM 722 C CA . LEU A 1 91 ? 31.662 1.356 -51.463 1.00 97.88 91 LEU A CA 1
ATOM 723 C C . LEU A 1 91 ? 31.520 0.383 -50.285 1.00 97.88 91 LEU A C 1
ATOM 725 O O . LEU A 1 91 ? 30.497 0.394 -49.598 1.00 97.88 91 LEU A O 1
ATOM 729 N N . ASN A 1 92 ? 32.544 -0.431 -50.027 1.00 97.44 92 ASN A N 1
ATOM 730 C CA . ASN A 1 92 ? 32.564 -1.355 -48.896 1.00 97.44 92 ASN A CA 1
ATOM 731 C C . ASN A 1 92 ? 32.523 -0.607 -47.560 1.00 97.44 92 ASN A C 1
ATOM 733 O O . ASN A 1 92 ? 31.759 -0.986 -46.674 1.00 97.44 92 ASN A O 1
ATOM 737 N N . LYS A 1 93 ? 33.261 0.502 -47.435 1.00 97.81 93 LYS A N 1
ATOM 738 C CA . LYS A 1 93 ? 33.233 1.355 -46.244 1.00 97.81 93 LYS A CA 1
ATOM 739 C C . LYS A 1 93 ? 31.851 1.958 -45.999 1.00 97.81 93 LYS A C 1
ATOM 741 O O . LYS A 1 93 ? 31.376 1.928 -44.869 1.00 97.81 93 LYS A O 1
ATOM 746 N N . VAL A 1 94 ? 31.183 2.460 -47.040 1.00 97.81 94 VAL A N 1
ATOM 747 C CA . VAL A 1 94 ? 29.808 2.980 -46.919 1.00 97.81 94 VAL A CA 1
ATOM 748 C C . VAL A 1 94 ? 28.842 1.880 -46.476 1.00 97.81 94 VAL A C 1
ATOM 750 O O . VAL A 1 94 ? 28.027 2.109 -45.588 1.00 97.81 94 VAL A O 1
ATOM 753 N N . ARG A 1 95 ? 28.953 0.672 -47.043 1.00 97.69 95 ARG A N 1
ATOM 754 C CA . ARG A 1 95 ? 28.114 -0.472 -46.647 1.00 97.69 95 ARG A CA 1
ATOM 755 C C . ARG A 1 95 ? 28.328 -0.882 -45.192 1.00 97.69 95 ARG A C 1
ATOM 757 O O . ARG A 1 95 ? 27.348 -1.148 -44.505 1.00 97.69 95 ARG A O 1
ATOM 764 N N . LEU A 1 96 ? 29.579 -0.919 -44.731 1.00 97.75 96 LEU A N 1
ATOM 765 C CA . LEU A 1 96 ? 29.901 -1.250 -43.344 1.00 97.75 96 LEU A CA 1
ATOM 766 C C . LEU A 1 96 ? 29.311 -0.215 -42.381 1.00 97.75 96 LEU A C 1
ATOM 768 O O . LEU A 1 96 ? 28.599 -0.589 -41.456 1.00 97.75 96 LEU A O 1
ATOM 772 N N . LEU A 1 97 ? 29.534 1.076 -42.649 1.00 97.88 97 LEU A N 1
ATOM 773 C CA . LEU A 1 97 ? 29.006 2.161 -41.818 1.00 97.88 97 LEU A CA 1
ATOM 774 C C . LEU A 1 97 ? 27.474 2.162 -41.776 1.00 97.88 97 LEU A C 1
ATOM 776 O O . LEU A 1 97 ? 26.889 2.390 -40.721 1.00 97.88 97 LEU A O 1
ATOM 780 N N . GLU A 1 98 ? 26.808 1.884 -42.899 1.00 97.56 98 GLU A N 1
ATOM 781 C CA . GLU A 1 98 ? 25.347 1.787 -42.922 1.00 97.56 98 GLU A CA 1
ATOM 782 C C . GLU A 1 98 ? 24.845 0.572 -42.128 1.00 97.56 98 GLU A C 1
ATOM 784 O O . GLU A 1 98 ? 23.836 0.673 -41.431 1.00 97.56 98 GLU A O 1
ATOM 789 N N . HIS A 1 99 ? 25.564 -0.554 -42.162 1.00 97.75 99 HIS A N 1
ATOM 790 C CA . HIS A 1 99 ? 25.231 -1.720 -41.346 1.00 97.75 99 HIS A CA 1
ATOM 791 C C . HIS A 1 99 ? 25.411 -1.448 -39.846 1.00 97.75 99 HIS A C 1
ATOM 793 O O . HIS A 1 99 ? 24.504 -1.728 -39.064 1.00 97.75 99 HIS A O 1
ATOM 799 N N . GLU A 1 100 ? 26.532 -0.846 -39.444 1.00 98.06 100 GLU A N 1
ATOM 800 C CA . GLU A 1 100 ? 26.784 -0.435 -38.055 1.00 98.06 100 GLU A CA 1
ATOM 801 C C . GLU A 1 100 ? 25.726 0.563 -37.568 1.00 98.06 100 GLU A C 1
ATOM 803 O O . GLU A 1 100 ? 25.185 0.417 -36.470 1.00 98.06 100 GLU A O 1
ATOM 808 N N . ARG A 1 101 ? 25.354 1.535 -38.412 1.00 98.19 101 ARG A N 1
ATOM 809 C CA . ARG A 1 101 ? 24.279 2.490 -38.120 1.00 98.19 101 ARG A CA 1
ATOM 810 C C . ARG A 1 101 ? 22.948 1.781 -37.884 1.00 98.19 101 ARG A C 1
ATOM 812 O O . ARG A 1 101 ? 22.257 2.095 -36.918 1.00 98.19 101 ARG A O 1
ATOM 819 N N . GLN A 1 102 ? 22.581 0.830 -38.741 1.00 98.19 102 GLN A N 1
ATOM 820 C CA . GLN A 1 102 ? 21.342 0.061 -38.597 1.00 98.19 102 GLN A CA 1
ATOM 821 C C . GLN A 1 102 ? 21.336 -0.779 -37.317 1.00 98.19 102 GLN A C 1
ATOM 823 O O . GLN A 1 102 ? 20.338 -0.776 -36.597 1.00 98.19 102 GLN A O 1
ATOM 828 N N . GLN A 1 103 ? 22.451 -1.440 -36.993 1.00 98.06 103 GLN A N 1
ATOM 829 C CA . GLN A 1 103 ? 22.587 -2.185 -35.741 1.00 98.06 103 GLN A CA 1
ATOM 830 C C . GLN A 1 103 ? 22.442 -1.272 -34.516 1.00 98.06 103 GLN A C 1
ATOM 832 O O . GLN A 1 103 ? 21.687 -1.601 -33.601 1.00 98.06 103 GLN A O 1
ATOM 837 N N . ALA A 1 104 ? 23.100 -0.108 -34.509 1.00 97.75 104 ALA A N 1
ATOM 838 C CA . ALA A 1 104 ? 23.000 0.857 -33.414 1.00 97.75 104 ALA A CA 1
ATOM 839 C C . ALA A 1 104 ? 21.561 1.372 -33.231 1.00 97.75 104 ALA A C 1
ATOM 841 O O . ALA A 1 104 ? 21.067 1.463 -32.106 1.00 97.75 104 ALA A O 1
ATOM 842 N N . VAL A 1 105 ? 20.855 1.659 -34.330 1.00 98.12 105 VAL A N 1
ATOM 843 C CA . VAL A 1 105 ? 19.442 2.069 -34.290 1.00 98.12 105 VAL A CA 1
ATOM 844 C C . VAL A 1 105 ? 18.557 0.965 -33.709 1.00 98.12 105 VAL A C 1
ATOM 846 O O . VAL A 1 105 ? 17.700 1.257 -32.875 1.00 98.12 105 VAL A O 1
ATOM 849 N N . GLU A 1 106 ? 18.762 -0.296 -34.093 1.00 98.38 106 GLU A N 1
ATOM 850 C CA . GLU A 1 106 ? 17.948 -1.404 -33.578 1.00 98.38 106 GLU A CA 1
ATOM 851 C C . GLU A 1 106 ? 18.225 -1.688 -32.093 1.00 98.38 106 GLU A C 1
ATOM 853 O O . GLU A 1 106 ? 17.294 -1.949 -31.324 1.00 98.38 106 GLU A O 1
ATOM 858 N N . GLN A 1 107 ? 19.480 -1.556 -31.652 1.00 98.19 107 GLN A N 1
ATOM 859 C CA . GLN A 1 107 ? 19.839 -1.634 -30.234 1.00 98.19 107 GLN A CA 1
ATOM 860 C C . GLN A 1 107 ? 19.155 -0.531 -29.420 1.00 98.19 107 GLN A C 1
ATOM 862 O O . GLN A 1 107 ? 18.541 -0.823 -28.393 1.00 98.19 107 GLN A O 1
ATOM 867 N N . LEU A 1 108 ? 19.185 0.718 -29.900 1.00 98.19 108 LEU A N 1
ATOM 868 C CA . LEU A 1 108 ? 18.488 1.836 -29.255 1.00 98.19 108 LEU A CA 1
ATOM 869 C C . LEU A 1 108 ? 16.976 1.610 -29.211 1.00 98.19 108 LEU A C 1
ATOM 871 O O . LEU A 1 108 ? 16.348 1.832 -28.178 1.00 98.19 108 LEU A O 1
ATOM 875 N N . ARG A 1 109 ? 16.385 1.121 -30.304 1.00 98.25 109 ARG A N 1
ATOM 876 C CA . ARG A 1 109 ? 14.955 0.807 -30.366 1.00 98.25 109 ARG A CA 1
ATOM 877 C C . ARG A 1 109 ? 14.567 -0.280 -29.365 1.00 98.25 109 ARG A C 1
ATOM 879 O O . ARG A 1 109 ? 13.531 -0.171 -28.714 1.00 98.25 109 ARG A O 1
ATOM 886 N N . THR A 1 110 ? 15.390 -1.316 -29.238 1.00 98.50 110 THR A N 1
ATOM 887 C CA . THR A 1 110 ? 15.176 -2.402 -28.274 1.00 98.50 110 THR A CA 1
ATOM 888 C C . THR A 1 110 ? 15.304 -1.895 -26.840 1.00 98.50 110 THR A C 1
ATOM 890 O O . THR A 1 110 ? 14.446 -2.193 -26.011 1.00 98.50 110 THR A O 1
ATOM 893 N N . ALA A 1 111 ? 16.315 -1.071 -26.556 1.00 98.19 111 ALA A N 1
ATOM 894 C CA . ALA A 1 111 ? 16.500 -0.461 -25.243 1.00 98.19 111 ALA A CA 1
ATOM 895 C C . ALA A 1 111 ? 15.318 0.444 -24.858 1.00 98.19 111 ALA A C 1
ATOM 897 O O . ALA A 1 111 ? 14.801 0.326 -23.750 1.00 98.19 111 ALA A O 1
ATOM 898 N N . LEU A 1 112 ? 14.836 1.285 -25.782 1.00 98.38 112 LEU A N 1
ATOM 899 C CA . LEU A 1 112 ? 13.665 2.140 -25.560 1.00 98.38 112 LEU A CA 1
ATOM 900 C C . LEU A 1 112 ? 12.411 1.318 -25.254 1.00 98.38 112 LEU A C 1
ATOM 902 O O . LEU A 1 112 ? 11.735 1.603 -24.270 1.00 98.38 112 LEU A O 1
ATOM 906 N N . LYS A 1 113 ? 12.150 0.247 -26.015 1.00 98.31 113 LYS A N 1
ATOM 907 C CA . LYS A 1 113 ? 11.043 -0.678 -25.715 1.00 98.31 113 LYS A CA 1
ATOM 908 C C . LYS A 1 113 ? 11.175 -1.315 -24.330 1.00 98.31 113 LYS A C 1
ATOM 910 O O . LYS A 1 113 ? 10.175 -1.488 -23.642 1.00 98.31 113 LYS A O 1
ATOM 915 N N . GLY A 1 114 ? 12.394 -1.664 -23.917 1.00 98.38 114 GLY A N 1
ATOM 916 C CA . GLY A 1 114 ? 12.664 -2.184 -22.575 1.00 98.38 114 GLY A CA 1
ATOM 917 C C . GLY A 1 114 ? 12.356 -1.164 -21.474 1.00 98.38 114 GLY A C 1
ATOM 918 O O . GLY A 1 114 ? 11.730 -1.510 -20.474 1.00 98.38 114 GLY A O 1
ATOM 919 N N . ILE A 1 115 ? 12.735 0.101 -21.681 1.00 98.00 115 ILE A N 1
ATOM 920 C CA . ILE A 1 115 ? 12.424 1.204 -20.758 1.00 98.00 115 ILE A CA 1
ATOM 921 C C . ILE A 1 115 ? 10.909 1.429 -20.678 1.00 98.00 115 ILE A C 1
ATOM 923 O O . ILE A 1 115 ? 10.371 1.519 -19.578 1.00 98.00 115 ILE A O 1
ATOM 927 N N . GLU A 1 116 ? 10.213 1.473 -21.816 1.00 97.69 116 GLU A N 1
ATOM 928 C CA . GLU A 1 116 ? 8.753 1.625 -21.871 1.00 97.69 116 GLU A CA 1
ATOM 929 C C . GLU A 1 116 ? 8.035 0.483 -21.142 1.00 97.69 116 GLU A C 1
ATOM 931 O O . GLU A 1 116 ? 7.135 0.731 -20.340 1.00 97.69 116 GLU A O 1
ATOM 936 N N . ALA A 1 117 ? 8.463 -0.765 -21.363 1.00 98.25 117 ALA A N 1
ATOM 937 C CA . ALA A 1 117 ? 7.911 -1.926 -20.670 1.00 98.25 117 ALA A CA 1
ATOM 938 C C . ALA A 1 117 ? 8.118 -1.828 -19.150 1.00 98.25 117 ALA A C 1
ATOM 940 O O . ALA A 1 117 ? 7.165 -1.995 -18.391 1.00 98.25 117 ALA A O 1
ATOM 941 N N . SER A 1 118 ? 9.330 -1.481 -18.704 1.00 97.88 118 SER A N 1
ATOM 942 C CA . SER A 1 118 ? 9.630 -1.315 -17.278 1.00 97.88 118 SER A CA 1
ATOM 943 C C . SER A 1 118 ? 8.853 -0.158 -16.642 1.00 97.88 118 SER A C 1
ATOM 945 O O . SER A 1 118 ? 8.438 -0.266 -15.487 1.00 97.88 118 SER A O 1
ATOM 947 N N . MET A 1 119 ? 8.652 0.945 -17.366 1.00 97.69 119 MET A N 1
ATOM 948 C CA . MET A 1 119 ? 7.870 2.087 -16.893 1.00 97.69 119 MET A CA 1
ATOM 949 C C . MET A 1 119 ? 6.389 1.721 -16.748 1.00 97.69 119 MET A C 1
ATOM 951 O O . MET A 1 119 ? 5.774 2.065 -15.739 1.00 97.69 119 MET A O 1
ATOM 955 N N . ASN A 1 120 ? 5.831 0.993 -17.719 1.00 97.88 120 ASN A N 1
ATOM 956 C CA . ASN A 1 120 ? 4.448 0.521 -17.669 1.00 97.88 120 ASN A CA 1
ATOM 957 C C . ASN A 1 120 ? 4.232 -0.472 -16.524 1.00 97.88 120 ASN A C 1
ATOM 959 O O . ASN A 1 120 ? 3.297 -0.297 -15.751 1.00 97.88 120 ASN A O 1
ATOM 963 N N . GLU A 1 121 ? 5.132 -1.440 -16.344 1.00 98.00 121 GLU A N 1
ATOM 964 C CA . GLU A 1 121 ? 5.071 -2.386 -15.224 1.00 98.00 121 GLU A CA 1
ATOM 965 C C . GLU A 1 121 ? 5.155 -1.659 -13.869 1.00 98.00 121 GLU A C 1
ATOM 967 O O . GLU A 1 121 ? 4.420 -1.967 -12.929 1.00 98.00 121 GLU A O 1
ATOM 972 N N . GLY A 1 122 ? 6.025 -0.647 -13.764 1.00 98.25 122 GLY A N 1
ATOM 973 C CA . GLY A 1 122 ? 6.122 0.202 -12.578 1.00 98.25 122 GLY A CA 1
ATOM 974 C C . GLY A 1 122 ? 4.830 0.974 -12.298 1.00 98.25 122 GLY A C 1
ATOM 975 O O . GLY A 1 122 ? 4.398 1.051 -11.147 1.00 98.25 122 GLY A O 1
ATOM 976 N N . LYS A 1 123 ? 4.184 1.502 -13.344 1.00 98.06 123 LYS A N 1
ATOM 977 C CA . LYS A 1 123 ? 2.893 2.186 -13.237 1.00 98.06 123 LYS A CA 1
ATOM 978 C C . LYS A 1 123 ? 1.782 1.229 -12.803 1.00 98.06 123 LYS A C 1
ATOM 980 O O . LYS A 1 123 ? 1.076 1.541 -11.853 1.00 98.06 123 LYS A O 1
ATOM 985 N N . GLU A 1 124 ? 1.676 0.055 -13.420 1.00 98.19 124 GLU A N 1
ATOM 986 C CA . GLU A 1 124 ? 0.696 -0.973 -13.045 1.00 98.19 124 GLU A CA 1
ATOM 987 C C . GLU A 1 124 ? 0.864 -1.411 -11.586 1.00 98.19 124 GLU A C 1
ATOM 989 O O . GLU A 1 124 ? -0.115 -1.487 -10.841 1.00 98.19 124 GLU A O 1
ATOM 994 N N . ARG A 1 125 ? 2.108 -1.627 -11.136 1.00 98.19 125 ARG A N 1
ATOM 995 C CA . ARG A 1 125 ? 2.402 -1.915 -9.725 1.00 98.19 125 ARG A CA 1
ATOM 996 C C . ARG A 1 125 ? 1.998 -0.766 -8.803 1.00 98.19 125 ARG A C 1
ATOM 998 O O . ARG A 1 125 ? 1.428 -1.015 -7.744 1.00 98.19 125 ARG A O 1
ATOM 1005 N N . SER A 1 126 ? 2.281 0.476 -9.190 1.00 98.38 126 SER A N 1
ATOM 1006 C CA . SER A 1 126 ? 1.892 1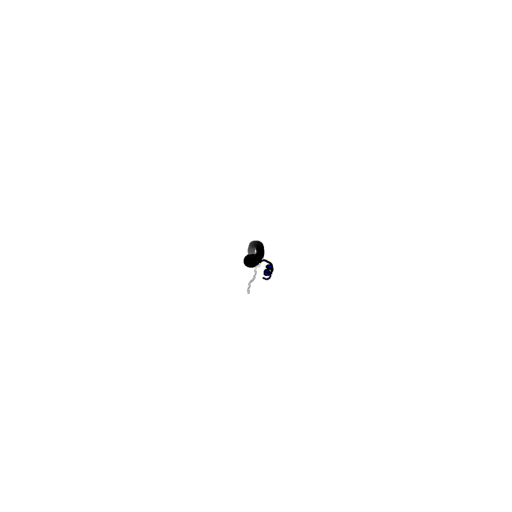.662 -8.420 1.00 98.38 126 SER A CA 1
ATOM 1007 C C . SER A 1 126 ? 0.370 1.796 -8.309 1.00 98.38 126 SER A C 1
ATOM 1009 O O . SER A 1 126 ? -0.140 2.032 -7.215 1.00 98.38 126 SER A O 1
ATOM 1011 N N . ASP A 1 127 ? -0.356 1.605 -9.410 1.00 98.31 127 ASP A N 1
ATOM 1012 C CA . ASP A 1 127 ? -1.819 1.672 -9.452 1.00 98.31 127 ASP A CA 1
ATOM 1013 C C . ASP A 1 127 ? -2.448 0.549 -8.606 1.00 98.31 127 ASP A C 1
ATOM 1015 O O . ASP A 1 127 ? -3.384 0.793 -7.841 1.00 98.31 127 ASP A O 1
ATOM 1019 N N . ALA A 1 128 ? -1.886 -0.666 -8.658 1.00 98.31 128 ALA A N 1
ATOM 1020 C CA . ALA A 1 128 ? -2.315 -1.786 -7.820 1.00 98.31 128 ALA A CA 1
ATOM 1021 C C . ALA A 1 128 ? -2.108 -1.510 -6.319 1.00 98.31 128 ALA A C 1
ATOM 1023 O O . ALA A 1 128 ? -3.007 -1.761 -5.515 1.00 98.31 128 ALA A O 1
ATOM 1024 N N . LEU A 1 129 ? -0.955 -0.949 -5.935 1.00 98.44 129 LEU A N 1
ATOM 1025 C CA . LEU A 1 129 ? -0.684 -0.552 -4.549 1.00 98.44 129 LEU A CA 1
ATOM 1026 C C . LEU A 1 129 ? -1.606 0.580 -4.085 1.00 98.44 129 LEU A C 1
ATOM 1028 O O . LEU A 1 129 ? -2.079 0.559 -2.951 1.00 98.44 129 LEU A O 1
ATOM 1032 N N . ALA A 1 130 ? -1.892 1.557 -4.948 1.00 98.38 130 ALA A N 1
ATOM 1033 C CA . ALA A 1 130 ? -2.834 2.627 -4.638 1.00 98.38 130 ALA A CA 1
ATOM 1034 C C . ALA A 1 130 ? -4.249 2.076 -4.388 1.00 98.38 130 ALA A C 1
ATOM 1036 O O . ALA A 1 130 ? -4.903 2.478 -3.423 1.00 98.38 130 ALA A O 1
ATOM 1037 N N . ALA A 1 131 ? -4.696 1.117 -5.205 1.00 98.19 131 ALA A N 1
ATOM 1038 C CA . ALA A 1 131 ? -5.980 0.448 -5.025 1.00 98.19 131 ALA A CA 1
ATOM 1039 C C . ALA A 1 131 ? -6.042 -0.355 -3.713 1.00 98.19 131 ALA A C 1
ATOM 1041 O O . ALA A 1 131 ? -7.026 -0.247 -2.977 1.00 98.19 131 ALA A O 1
ATOM 1042 N N . ASP A 1 132 ? -4.995 -1.120 -3.380 1.00 98.31 132 ASP A N 1
ATOM 1043 C CA . ASP A 1 132 ? -4.962 -1.892 -2.132 1.00 98.31 132 ASP A CA 1
ATOM 1044 C C . ASP A 1 132 ? -4.902 -0.986 -0.894 1.00 98.31 132 ASP A C 1
ATOM 1046 O O . ASP A 1 132 ? -5.657 -1.192 0.055 1.00 98.31 132 ASP A O 1
ATOM 1050 N N . ASN A 1 133 ? -4.110 0.090 -0.933 1.00 98.50 133 ASN A N 1
ATOM 1051 C CA . ASN A 1 133 ? -4.091 1.101 0.127 1.00 98.50 133 ASN A CA 1
ATOM 1052 C C . ASN A 1 133 ? -5.470 1.742 0.333 1.00 98.50 133 ASN A C 1
ATOM 1054 O O . ASN A 1 133 ? -5.898 1.919 1.473 1.00 98.50 133 ASN A O 1
ATOM 1058 N N . GLY A 1 134 ? -6.189 2.050 -0.752 1.00 98.50 134 GLY A N 1
ATOM 1059 C CA . GLY A 1 134 ? -7.563 2.551 -0.676 1.00 98.50 134 GLY A CA 1
ATOM 1060 C C . GLY A 1 134 ? -8.511 1.552 -0.006 1.00 98.50 134 GLY A C 1
ATOM 1061 O O . GLY A 1 134 ? -9.271 1.917 0.892 1.00 98.50 134 GLY A O 1
ATOM 1062 N N . ARG A 1 135 ? -8.419 0.270 -0.375 1.00 98.38 135 ARG A N 1
ATOM 1063 C CA . ARG A 1 135 ? -9.213 -0.812 0.230 1.00 98.38 135 ARG A CA 1
ATOM 1064 C C . ARG A 1 135 ? -8.909 -0.989 1.720 1.00 98.38 135 ARG A C 1
ATOM 1066 O O . ARG A 1 135 ? -9.829 -1.162 2.518 1.00 98.38 135 ARG A O 1
ATOM 1073 N N . LEU A 1 136 ? -7.634 -0.942 2.103 1.00 98.56 136 LEU A N 1
ATOM 1074 C CA . LEU A 1 136 ? -7.206 -1.035 3.500 1.00 98.56 136 LEU A CA 1
ATOM 1075 C C . LEU A 1 136 ? -7.679 0.169 4.319 1.00 98.56 136 LEU A C 1
ATOM 1077 O O . LEU A 1 136 ? -8.141 -0.014 5.444 1.00 98.56 136 LEU A O 1
ATOM 1081 N N . ALA A 1 137 ? -7.620 1.378 3.757 1.00 98.56 137 ALA A N 1
ATOM 1082 C CA . ALA A 1 137 ? -8.127 2.582 4.408 1.00 98.56 137 ALA A CA 1
ATOM 1083 C C . ALA A 1 137 ? -9.631 2.476 4.705 1.00 98.56 137 ALA A C 1
ATOM 1085 O O . ALA A 1 137 ? -10.050 2.760 5.829 1.00 98.56 137 ALA A O 1
ATOM 1086 N N . GLU A 1 138 ? -10.434 1.995 3.749 1.00 98.56 138 GLU A N 1
ATOM 1087 C CA . GLU A 1 138 ? -11.869 1.796 3.987 1.00 98.56 138 GLU A CA 1
ATOM 1088 C C . GLU A 1 138 ? -12.113 0.705 5.038 1.00 98.56 138 GLU A C 1
ATOM 1090 O O . GLU A 1 138 ? -12.928 0.892 5.939 1.00 98.56 138 GLU A O 1
ATOM 1095 N N . LYS A 1 139 ? -11.337 -0.387 5.023 1.00 98.50 139 LYS A N 1
ATOM 1096 C CA . LYS A 1 139 ? -11.454 -1.441 6.042 1.00 98.50 139 LYS A CA 1
ATOM 1097 C C . LYS A 1 139 ? -11.122 -0.944 7.451 1.00 98.50 139 LYS A C 1
ATOM 1099 O O . LYS A 1 139 ? -11.795 -1.322 8.409 1.00 98.50 139 LYS A O 1
ATOM 1104 N N . LEU A 1 140 ? -10.102 -0.098 7.590 1.00 98.50 140 LEU A N 1
ATOM 1105 C CA . LEU A 1 140 ? -9.752 0.527 8.868 1.00 98.50 140 LEU A CA 1
ATOM 1106 C C . LEU A 1 140 ? -10.848 1.479 9.350 1.00 98.50 140 LEU A C 1
ATOM 1108 O O . LEU A 1 140 ? -11.152 1.509 10.541 1.00 98.50 140 LEU A O 1
ATOM 1112 N N . LYS A 1 141 ? -11.466 2.225 8.432 1.00 98.50 141 LYS A N 1
ATOM 1113 C CA . LYS A 1 141 ? -12.593 3.108 8.737 1.00 98.50 141 LYS A CA 1
ATOM 1114 C C . LYS A 1 141 ? -13.825 2.323 9.194 1.00 98.50 141 LYS A C 1
ATOM 1116 O O . LYS A 1 141 ? -14.395 2.673 10.224 1.00 98.50 141 LYS A O 1
ATOM 1121 N N . GLU A 1 142 ? -14.193 1.249 8.494 1.00 98.56 142 GLU A N 1
ATOM 1122 C CA . GLU A 1 142 ? -15.265 0.330 8.911 1.00 98.56 142 GLU A CA 1
ATOM 1123 C C . GLU A 1 142 ? -15.003 -0.233 10.314 1.00 98.56 142 GLU A C 1
ATOM 1125 O O . GLU A 1 142 ? -15.881 -0.207 11.175 1.00 98.56 142 GLU A O 1
ATOM 1130 N N . LEU A 1 143 ? -13.776 -0.697 10.567 1.00 98.56 143 LEU A N 1
ATOM 1131 C CA . LEU A 1 143 ? -13.389 -1.242 11.865 1.00 98.56 143 LEU A CA 1
ATOM 1132 C C . LEU A 1 143 ? -13.473 -0.179 12.971 1.00 98.56 143 LEU A C 1
ATOM 1134 O O . LEU A 1 143 ? -13.954 -0.463 14.066 1.00 98.56 143 LEU A O 1
ATOM 1138 N N . GLY A 1 144 ? -13.045 1.053 12.685 1.00 98.50 144 GLY A N 1
ATOM 1139 C CA . GLY A 1 144 ? -13.178 2.186 13.601 1.00 98.50 144 GLY A CA 1
ATOM 1140 C C . GLY A 1 144 ? -14.636 2.464 13.976 1.00 98.50 144 GLY A C 1
ATOM 1141 O O . GLY A 1 144 ? -14.948 2.586 15.159 1.00 98.50 144 GLY A O 1
ATOM 1142 N N . GLN A 1 145 ? -15.536 2.480 12.988 1.00 98.50 145 GLN A N 1
ATOM 1143 C CA . GLN A 1 145 ? -16.977 2.656 13.211 1.00 98.50 145 GLN A CA 1
ATOM 1144 C C . GLN A 1 145 ? -17.581 1.510 14.033 1.00 98.50 145 GLN A C 1
ATOM 1146 O O . GLN A 1 145 ? -18.404 1.746 14.920 1.00 98.50 145 GLN A O 1
ATOM 1151 N N . GLU A 1 146 ? -17.161 0.268 13.781 1.00 98.44 146 GLU A N 1
ATOM 1152 C CA . GLU A 1 146 ? -17.604 -0.887 14.562 1.00 98.44 146 GLU A CA 1
ATOM 1153 C C . GLU A 1 146 ? -17.166 -0.774 16.030 1.00 98.44 146 GLU A C 1
ATOM 1155 O O . GLU A 1 146 ? -17.971 -1.000 16.937 1.00 98.44 146 GLU A O 1
ATOM 1160 N N . TYR A 1 147 ? -15.914 -0.383 16.287 1.00 98.56 147 TYR A N 1
ATOM 1161 C CA . TYR A 1 147 ? -15.428 -0.162 17.651 1.00 98.56 147 TYR A CA 1
ATOM 1162 C C . TYR A 1 147 ? -16.175 0.964 18.358 1.00 98.56 147 TYR A C 1
ATOM 1164 O O . TYR A 1 147 ? -16.555 0.797 19.516 1.00 98.56 147 TYR A O 1
ATOM 1172 N N . GLU A 1 148 ? -16.427 2.079 17.675 1.00 98.44 148 GLU A N 1
ATOM 1173 C CA . GLU A 1 148 ? -17.205 3.186 18.229 1.00 98.44 148 GLU A CA 1
ATOM 1174 C C . GLU A 1 148 ? -18.627 2.733 18.596 1.00 98.44 148 GLU A C 1
ATOM 1176 O O . GLU A 1 148 ? -19.093 2.973 19.712 1.00 98.44 148 GLU A O 1
ATOM 1181 N N . SER A 1 149 ? -19.284 1.977 17.711 1.00 98.56 149 SER A N 1
ATOM 1182 C CA . SER A 1 149 ? -20.597 1.381 17.975 1.00 98.56 149 SER A CA 1
ATOM 1183 C C . SER A 1 149 ? -20.577 0.449 19.194 1.00 98.56 149 SER A C 1
ATOM 1185 O O . SER A 1 149 ? -21.429 0.568 20.080 1.00 98.56 149 SER A O 1
ATOM 1187 N N . ARG A 1 150 ? -19.573 -0.433 19.296 1.00 98.56 150 ARG A N 1
ATOM 1188 C CA . ARG A 1 150 ? -19.408 -1.343 20.443 1.00 98.56 150 ARG A CA 1
ATOM 1189 C C . ARG A 1 150 ? -19.175 -0.586 21.749 1.00 98.56 150 ARG A C 1
ATOM 1191 O O . ARG A 1 150 ? -19.773 -0.941 22.762 1.00 98.56 150 ARG A O 1
ATOM 1198 N N . ILE A 1 151 ? -18.343 0.455 21.741 1.00 98.25 151 ILE A N 1
ATOM 1199 C CA . ILE A 1 151 ? -18.090 1.290 22.923 1.00 98.25 151 ILE A CA 1
ATOM 1200 C C . ILE A 1 151 ? -19.381 1.976 23.372 1.00 98.25 151 ILE A C 1
ATOM 1202 O O . ILE A 1 151 ? -19.710 1.928 24.557 1.00 98.25 151 ILE A O 1
ATOM 1206 N N . ASN A 1 152 ? -20.145 2.547 22.440 1.00 98.38 152 ASN A N 1
ATOM 1207 C CA . ASN A 1 152 ? -21.424 3.187 22.746 1.00 98.38 152 ASN A CA 1
ATOM 1208 C C . ASN A 1 152 ? -22.432 2.193 23.343 1.00 98.38 152 ASN A C 1
ATOM 1210 O O . ASN A 1 152 ? -23.087 2.504 24.340 1.00 98.38 152 ASN A O 1
ATOM 1214 N N . ALA A 1 153 ? -22.517 0.978 22.794 1.00 98.31 153 ALA A N 1
ATOM 1215 C CA . ALA A 1 153 ? -23.374 -0.078 23.332 1.00 98.31 153 ALA A CA 1
ATOM 1216 C C . ALA A 1 153 ? -22.969 -0.481 24.761 1.00 98.31 153 ALA A C 1
ATOM 1218 O O . ALA A 1 153 ? -23.824 -0.593 25.639 1.00 98.31 153 ALA A O 1
ATOM 1219 N N . ILE A 1 154 ? -21.667 -0.639 25.022 1.00 98.38 154 ILE A N 1
ATOM 1220 C CA . ILE A 1 154 ? -21.150 -0.946 26.363 1.00 98.38 154 ILE A CA 1
ATOM 1221 C C . ILE A 1 154 ? -21.482 0.189 27.336 1.00 98.38 154 ILE A C 1
ATOM 1223 O O . ILE A 1 154 ? -22.013 -0.063 28.415 1.00 98.38 154 ILE A O 1
ATOM 1227 N N . GLN A 1 155 ? -21.227 1.446 26.965 1.00 98.44 155 GLN A N 1
ATOM 1228 C CA . GLN A 1 155 ? -21.557 2.598 27.810 1.00 98.44 155 GLN A CA 1
ATOM 1229 C C . GLN A 1 155 ? -23.048 2.655 28.153 1.00 98.44 155 GLN A C 1
ATOM 1231 O O . GLN A 1 155 ? -23.406 2.967 29.289 1.00 98.44 155 GLN A O 1
ATOM 1236 N N . GLN A 1 156 ? -23.915 2.333 27.193 1.00 98.50 156 GLN A N 1
ATOM 1237 C CA . GLN A 1 156 ? -25.354 2.272 27.416 1.00 98.50 156 GLN A CA 1
ATOM 1238 C C . GLN A 1 156 ? -25.729 1.164 28.412 1.00 98.50 156 GLN A C 1
ATOM 1240 O O . GLN A 1 156 ? -26.458 1.432 29.366 1.00 98.50 156 GLN A O 1
ATOM 1245 N N . GLN A 1 157 ? -25.156 -0.035 28.274 1.00 98.38 157 GLN A N 1
ATOM 1246 C CA . GLN A 1 157 ? -25.353 -1.125 29.237 1.00 98.38 157 GLN A CA 1
ATOM 1247 C C . GLN A 1 157 ? -24.883 -0.753 30.648 1.00 98.38 157 GLN A C 1
ATOM 1249 O O . GLN A 1 157 ? -25.549 -1.087 31.627 1.00 98.38 157 GLN A O 1
ATOM 1254 N N . TYR A 1 158 ? -23.761 -0.037 30.778 1.00 98.25 158 TYR A N 1
ATOM 1255 C CA . TYR A 1 158 ? -23.301 0.455 32.079 1.00 98.25 158 TYR A CA 1
ATOM 1256 C C . TYR A 1 158 ? -24.296 1.439 32.699 1.00 98.25 158 TYR A C 1
ATOM 1258 O O . TYR A 1 158 ? -24.639 1.281 33.868 1.00 98.25 158 TYR A O 1
ATOM 1266 N N . LYS A 1 159 ? -24.823 2.394 31.920 1.00 98.38 159 LYS A N 1
ATOM 1267 C CA . LYS A 1 159 ? -25.856 3.331 32.398 1.00 98.38 159 LYS A CA 1
ATOM 1268 C C . LYS A 1 159 ? -27.120 2.606 32.858 1.00 98.38 159 LYS A C 1
ATOM 1270 O O . LYS A 1 159 ? -27.661 2.928 33.913 1.00 98.38 159 LYS A O 1
ATOM 1275 N N . GLU A 1 160 ? -27.579 1.620 32.091 1.00 98.06 160 GLU A N 1
ATOM 1276 C CA . GLU A 1 160 ? -28.742 0.798 32.444 1.00 98.06 160 GLU A CA 1
ATOM 1277 C C . GLU A 1 160 ? -28.496 -0.002 33.725 1.00 98.06 160 GLU A C 1
ATOM 1279 O O . GLU A 1 160 ? -29.342 -0.008 34.621 1.00 98.06 160 GLU A O 1
ATOM 1284 N N . LYS A 1 161 ? -27.314 -0.615 33.859 1.00 98.31 161 LYS A N 1
ATOM 1285 C CA . LYS A 1 161 ? -26.919 -1.352 35.063 1.00 98.31 161 LYS A CA 1
ATOM 1286 C C . LYS A 1 161 ? -26.864 -0.442 36.290 1.00 98.31 161 LYS A C 1
ATOM 1288 O O . LYS A 1 161 ? -27.365 -0.829 37.342 1.00 98.31 161 LYS A O 1
ATOM 1293 N N . ASP A 1 162 ? -26.280 0.745 36.169 1.00 98.25 162 ASP A N 1
ATOM 1294 C CA . ASP A 1 162 ? -26.172 1.701 37.274 1.00 98.25 162 ASP A CA 1
ATOM 1295 C C . ASP A 1 162 ? -27.554 2.218 37.694 1.00 98.25 162 ASP A C 1
ATOM 1297 O O . ASP A 1 162 ? -27.857 2.279 38.887 1.00 98.25 162 ASP A O 1
ATOM 1301 N N . SER A 1 163 ? -28.433 2.503 36.726 1.00 98.12 163 SER A N 1
ATOM 1302 C CA . SER A 1 163 ? -29.821 2.879 37.003 1.00 98.12 163 SER A CA 1
ATOM 1303 C C . SER A 1 163 ? -30.593 1.749 37.687 1.00 98.12 163 SER A C 1
ATOM 1305 O O . SER A 1 163 ? -31.310 2.003 38.654 1.00 98.12 163 SER A O 1
ATOM 1307 N N . TYR A 1 164 ? -30.433 0.506 37.224 1.00 98.19 164 TYR A N 1
ATOM 1308 C CA . TYR A 1 164 ? -31.025 -0.666 37.865 1.00 98.19 164 TYR A CA 1
ATOM 1309 C C . TYR A 1 164 ? -30.527 -0.828 39.304 1.00 98.19 164 TYR A C 1
ATOM 1311 O O . TYR A 1 164 ? -31.324 -1.043 40.215 1.00 98.19 164 TYR A O 1
ATOM 1319 N N . TRP A 1 165 ? -29.217 -0.689 39.527 1.00 98.19 165 TRP A N 1
ATOM 1320 C CA . TRP A 1 165 ? -28.625 -0.822 40.856 1.00 98.19 165 TRP A CA 1
ATOM 1321 C C . TRP A 1 165 ? -29.150 0.260 41.801 1.00 98.19 165 TRP A C 1
ATOM 1323 O O . TRP A 1 165 ? -29.493 -0.035 42.944 1.00 98.19 165 TRP A O 1
ATOM 1333 N N . LEU A 1 166 ? -29.290 1.498 41.323 1.00 98.19 166 LEU A N 1
ATOM 1334 C CA . LEU A 1 166 ? -29.871 2.586 42.103 1.00 98.19 166 LEU A CA 1
ATOM 1335 C C . LEU A 1 166 ? -31.306 2.267 42.550 1.00 98.19 166 LEU A C 1
ATOM 1337 O O . LEU A 1 166 ? -31.618 2.394 43.734 1.00 98.19 166 LEU A O 1
ATOM 1341 N N . GLU A 1 167 ? -32.167 1.823 41.632 1.00 97.75 167 GLU A N 1
ATOM 1342 C CA . GLU A 1 167 ? -33.553 1.456 41.957 1.00 97.75 167 GLU A CA 1
ATOM 1343 C C . GLU A 1 167 ? -33.630 0.235 42.882 1.00 97.75 167 GLU A C 1
ATOM 1345 O O . GLU A 1 167 ? -34.408 0.223 43.838 1.00 97.75 167 GLU A O 1
ATOM 1350 N N . TYR A 1 168 ? -32.768 -0.762 42.672 1.00 98.00 168 TYR A N 1
ATOM 1351 C CA . TYR A 1 168 ? -32.665 -1.922 43.553 1.00 98.00 168 TYR A CA 1
ATOM 1352 C C . TYR A 1 168 ? -32.308 -1.523 44.992 1.00 98.00 168 TYR A C 1
ATOM 1354 O O . TYR A 1 168 ? -32.944 -1.994 45.937 1.00 98.00 168 TYR A O 1
ATOM 1362 N N . ASN A 1 169 ? -31.336 -0.621 45.179 1.00 97.94 169 ASN A N 1
ATOM 1363 C CA . ASN A 1 169 ? -30.970 -0.150 46.517 1.00 97.94 169 ASN A CA 1
ATOM 1364 C C . ASN A 1 169 ? -32.089 0.656 47.162 1.00 97.94 169 ASN A C 1
ATOM 1366 O O . ASN A 1 169 ? -32.396 0.414 48.324 1.00 97.94 169 ASN A O 1
ATOM 1370 N N . LYS A 1 170 ? -32.767 1.537 46.413 1.00 98.00 170 LYS A N 1
ATOM 1371 C CA . LYS A 1 170 ? -33.947 2.249 46.929 1.00 98.00 170 LYS A CA 1
ATOM 1372 C C . LYS A 1 170 ? -35.021 1.275 47.415 1.00 98.00 170 LYS A C 1
ATOM 1374 O O . LYS A 1 170 ? -35.564 1.459 48.503 1.00 98.00 170 LYS A O 1
ATOM 1379 N N . ALA A 1 171 ? -35.315 0.231 46.638 1.00 97.75 171 ALA A N 1
ATOM 1380 C CA . ALA A 1 171 ? -36.285 -0.789 47.025 1.00 97.75 171 ALA A CA 1
ATOM 1381 C C . ALA A 1 171 ? -35.853 -1.526 48.304 1.00 97.75 171 ALA A C 1
ATOM 1383 O O . ALA A 1 171 ? -36.666 -1.705 49.213 1.00 97.75 171 ALA A O 1
ATOM 1384 N N . LYS A 1 172 ? -34.569 -1.890 48.413 1.00 98.00 172 LYS A N 1
ATOM 1385 C CA . LYS A 1 172 ? -34.012 -2.532 49.613 1.00 98.00 172 LYS A CA 1
ATOM 1386 C C . LYS A 1 172 ? -34.030 -1.619 50.836 1.00 98.00 172 LYS A C 1
ATOM 1388 O O . LYS A 1 172 ? -34.402 -2.072 51.915 1.00 98.00 172 LYS A O 1
ATOM 1393 N N . ASP A 1 173 ? -33.726 -0.337 50.678 1.00 98.25 173 ASP A N 1
ATOM 1394 C CA . ASP A 1 173 ? -33.811 0.649 51.758 1.00 98.25 173 ASP A CA 1
ATOM 1395 C C . ASP A 1 173 ? -35.248 0.811 52.268 1.00 98.25 173 ASP A C 1
ATOM 1397 O O . ASP A 1 173 ? -35.475 0.900 53.478 1.00 98.25 173 ASP A O 1
ATOM 1401 N N . ILE A 1 174 ? -36.234 0.826 51.363 1.00 97.69 174 ILE A N 1
ATOM 1402 C CA . ILE A 1 174 ? -37.659 0.866 51.723 1.00 97.69 174 ILE A CA 1
ATOM 1403 C C . ILE A 1 174 ? -38.064 -0.418 52.457 1.00 97.69 174 ILE A C 1
ATOM 1405 O O . ILE A 1 174 ? -38.735 -0.338 53.484 1.00 97.69 174 ILE A O 1
ATOM 1409 N N . GLU A 1 175 ? -37.635 -1.587 51.978 1.00 98.00 175 GLU A N 1
ATOM 1410 C CA . GLU A 1 175 ? -37.901 -2.879 52.621 1.00 98.00 175 GLU A CA 1
ATOM 1411 C C . GLU A 1 175 ? -37.323 -2.931 54.044 1.00 98.00 175 GLU A C 1
ATOM 1413 O O . GLU A 1 175 ? -38.027 -3.295 54.987 1.00 98.00 175 GLU A O 1
ATOM 1418 N N . ILE A 1 176 ? -36.077 -2.480 54.228 1.00 98.19 176 ILE A N 1
ATOM 1419 C CA . ILE A 1 176 ? -35.434 -2.385 55.544 1.00 98.19 176 ILE A CA 1
ATOM 1420 C C . ILE A 1 176 ? -36.214 -1.438 56.461 1.00 98.19 176 ILE A C 1
ATOM 1422 O O . ILE A 1 176 ? -36.475 -1.786 57.614 1.00 98.19 176 ILE A O 1
ATOM 1426 N N . LYS A 1 177 ? -36.611 -0.254 55.975 1.00 98.06 177 LYS A N 1
ATOM 1427 C CA . LYS A 1 177 ? -37.423 0.698 56.756 1.00 98.06 177 LYS A CA 1
ATOM 1428 C C . LYS A 1 177 ? -38.763 0.085 57.161 1.00 98.06 177 LYS A C 1
ATOM 1430 O O . LYS A 1 177 ? -39.149 0.182 58.322 1.00 98.06 177 LYS A O 1
ATOM 1435 N N . LEU A 1 178 ? -39.441 -0.597 56.240 1.00 98.06 178 LEU A N 1
ATOM 1436 C CA . LEU A 1 178 ? -40.704 -1.273 56.522 1.00 98.06 178 LEU A CA 1
ATOM 1437 C C . LEU A 1 178 ? -40.535 -2.349 57.602 1.00 98.06 178 LEU A C 1
ATOM 1439 O O . LEU A 1 178 ? -41.318 -2.391 58.547 1.00 98.06 178 LEU A O 1
ATOM 1443 N N . LEU A 1 179 ? -39.512 -3.200 57.498 1.00 97.88 179 LEU A N 1
ATOM 1444 C CA . LEU A 1 179 ? -39.251 -4.241 58.495 1.00 97.88 179 LEU A CA 1
ATOM 1445 C C . LEU A 1 179 ? -38.915 -3.652 59.870 1.00 97.88 179 LEU A C 1
ATOM 1447 O O . LEU A 1 179 ? -39.437 -4.143 60.868 1.00 97.88 179 LEU A O 1
ATOM 1451 N N . LYS A 1 180 ? -38.125 -2.570 59.927 1.00 98.06 180 LYS A N 1
ATOM 1452 C CA . LYS A 1 180 ? -37.837 -1.848 61.179 1.00 98.06 180 LYS A CA 1
ATOM 1453 C C . LYS A 1 180 ? -39.108 -1.298 61.825 1.00 98.06 180 LYS A C 1
ATOM 1455 O O . LYS A 1 180 ? -39.367 -1.600 62.981 1.00 98.06 180 LYS A O 1
ATOM 1460 N N . THR A 1 181 ? -39.947 -0.592 61.064 1.00 97.75 181 THR A N 1
ATOM 1461 C CA . THR A 1 181 ? -41.215 -0.055 61.600 1.00 97.75 181 THR A CA 1
ATOM 1462 C C . THR A 1 181 ? -42.169 -1.156 62.075 1.00 97.75 181 THR A C 1
ATOM 1464 O O . THR A 1 181 ? -42.829 -0.998 63.098 1.00 97.75 181 THR A O 1
ATOM 1467 N N . LYS A 1 182 ? -42.228 -2.301 61.378 1.00 98.00 182 LYS A N 1
ATOM 1468 C CA . LYS A 1 182 ? -43.011 -3.466 61.823 1.00 98.00 182 LYS A CA 1
ATOM 1469 C C . LYS A 1 182 ? -42.473 -4.064 63.123 1.00 98.00 182 LYS A C 1
ATOM 1471 O O . LYS A 1 182 ? -43.277 -4.455 63.965 1.00 98.00 182 LYS A O 1
ATOM 1476 N N . LEU A 1 183 ? -41.150 -4.147 63.275 1.00 97.88 183 LEU A N 1
ATOM 1477 C CA . LEU A 1 183 ? -40.514 -4.630 64.499 1.00 97.88 183 LEU A CA 1
ATOM 1478 C C . LEU A 1 183 ? -40.820 -3.696 65.676 1.00 97.88 183 LEU A C 1
ATOM 1480 O O . LEU A 1 183 ? -41.337 -4.161 66.684 1.00 97.88 183 LEU A O 1
ATOM 1484 N N . GLU A 1 184 ? -40.611 -2.390 65.507 1.00 97.75 184 GLU A N 1
ATOM 1485 C CA . GLU A 1 184 ? -40.924 -1.373 66.522 1.00 97.75 184 GLU A CA 1
ATOM 1486 C C . GLU A 1 184 ? -42.406 -1.422 66.932 1.00 97.75 184 GLU A C 1
ATOM 1488 O O . GLU A 1 184 ? -42.737 -1.417 68.117 1.00 97.75 184 GLU A O 1
ATOM 1493 N N . ALA A 1 185 ? -43.323 -1.547 65.965 1.00 97.50 185 ALA A N 1
ATOM 1494 C CA . ALA A 1 185 ? -44.750 -1.683 66.250 1.00 97.50 185 ALA A CA 1
ATOM 1495 C C . ALA A 1 185 ? -45.075 -2.970 67.033 1.00 97.50 185 ALA A C 1
ATOM 1497 O O . ALA A 1 185 ? -45.915 -2.946 67.936 1.00 97.50 185 ALA A O 1
ATOM 1498 N N . ALA A 1 186 ? -44.419 -4.088 66.708 1.00 97.50 186 ALA A N 1
ATOM 1499 C CA . ALA A 1 186 ? -44.584 -5.346 67.431 1.00 97.50 186 ALA A CA 1
ATOM 1500 C C . ALA A 1 186 ? -44.038 -5.258 68.866 1.00 97.50 186 ALA A C 1
ATOM 1502 O O . ALA A 1 186 ? -44.694 -5.741 69.788 1.00 97.50 186 ALA A O 1
ATOM 1503 N N . GLU A 1 187 ? -42.891 -4.605 69.068 1.00 97.00 187 GLU A N 1
ATOM 1504 C CA . GLU A 1 187 ? -42.300 -4.352 70.388 1.00 97.00 187 GLU A CA 1
ATOM 1505 C C . GLU A 1 187 ? -43.212 -3.478 71.257 1.00 97.00 187 GLU A C 1
ATOM 1507 O O . GLU A 1 187 ? -43.506 -3.845 72.395 1.00 97.00 187 GLU A O 1
ATOM 1512 N N . ILE A 1 188 ? -43.738 -2.376 70.708 1.00 97.56 188 ILE A N 1
ATOM 1513 C CA . ILE A 1 188 ? -44.701 -1.505 71.403 1.00 97.56 188 ILE A CA 1
ATOM 1514 C C . ILE A 1 188 ? -45.961 -2.289 71.783 1.00 97.56 188 ILE A C 1
ATOM 1516 O O . ILE A 1 188 ? -46.455 -2.172 72.905 1.00 97.56 188 ILE A O 1
ATOM 1520 N N . ASN A 1 189 ? -46.489 -3.111 70.873 1.00 96.62 189 ASN A N 1
ATOM 1521 C CA . ASN A 1 189 ? -47.683 -3.905 71.148 1.00 96.62 189 ASN A CA 1
ATOM 1522 C C . ASN A 1 189 ? -47.427 -4.978 72.222 1.00 96.62 189 ASN A C 1
ATOM 1524 O O . ASN A 1 189 ? -48.267 -5.194 73.093 1.00 96.62 189 ASN A O 1
ATOM 1528 N N . ALA A 1 190 ? -46.254 -5.617 72.200 1.00 97.00 190 ALA A N 1
ATOM 1529 C CA . ALA A 1 190 ? -45.848 -6.572 73.226 1.00 97.00 190 ALA A CA 1
ATOM 1530 C C . ALA A 1 190 ? -45.698 -5.900 74.600 1.00 97.00 190 ALA A C 1
ATOM 1532 O O . ALA A 1 190 ? -46.197 -6.430 75.592 1.00 97.00 190 ALA A O 1
ATOM 1533 N N . GLN A 1 191 ? -45.081 -4.713 74.660 1.00 96.69 191 GLN A N 1
ATOM 1534 C CA . GLN A 1 191 ? -44.985 -3.914 75.886 1.00 96.69 191 GLN A CA 1
ATOM 1535 C C . GLN A 1 191 ? -46.366 -3.523 76.416 1.00 96.69 191 GLN A C 1
ATOM 1537 O O . GLN A 1 191 ? -46.643 -3.700 77.601 1.00 96.69 191 GLN A O 1
ATOM 1542 N N . LYS A 1 192 ? -47.257 -3.051 75.538 1.00 97.06 192 LYS A N 1
ATOM 1543 C CA . LYS A 1 192 ? -48.637 -2.713 75.899 1.00 97.06 192 LYS A CA 1
ATOM 1544 C C . LYS A 1 192 ? -49.378 -3.923 76.472 1.00 97.06 192 LYS A C 1
ATOM 1546 O O . LYS A 1 192 ? -49.959 -3.824 77.546 1.00 97.06 192 LYS A O 1
ATOM 1551 N N . SER A 1 193 ? -49.308 -5.071 75.799 1.00 95.62 193 SER A N 1
ATOM 1552 C CA . SER A 1 193 ? -49.944 -6.306 76.271 1.00 95.62 193 SER A CA 1
ATOM 1553 C C . SER A 1 193 ? -49.364 -6.789 77.608 1.00 95.62 193 SER A C 1
ATOM 1555 O O . SER A 1 193 ? -50.104 -7.284 78.458 1.00 95.62 193 SER A O 1
ATOM 1557 N N . ALA A 1 194 ? -48.057 -6.616 77.831 1.00 96.56 194 ALA A N 1
ATOM 1558 C CA . ALA A 1 194 ? -47.421 -6.933 79.107 1.00 96.56 194 ALA A CA 1
ATOM 1559 C C . ALA A 1 194 ? -47.931 -6.035 80.248 1.00 96.56 194 ALA A C 1
ATOM 1561 O O . ALA A 1 194 ? -48.259 -6.557 81.314 1.00 96.56 194 ALA A O 1
ATOM 1562 N N . LEU A 1 195 ? -48.060 -4.725 80.008 1.00 97.12 195 LEU A N 1
ATOM 1563 C CA . LEU A 1 195 ? -48.624 -3.772 80.971 1.00 97.12 195 LEU A CA 1
ATOM 1564 C C . LEU A 1 195 ? -50.090 -4.087 81.289 1.00 97.12 195 LEU A C 1
ATOM 1566 O O . LEU A 1 195 ? -50.444 -4.207 82.458 1.00 97.12 195 LEU A O 1
ATOM 1570 N N . GLU A 1 196 ? -50.925 -4.315 80.271 1.00 96.56 196 GLU A N 1
ATOM 1571 C CA . GLU A 1 196 ? -52.335 -4.695 80.457 1.00 96.56 196 GLU A CA 1
ATOM 1572 C C . GLU A 1 196 ? -52.469 -5.989 81.280 1.00 96.56 196 GLU A C 1
ATOM 1574 O O . GLU A 1 196 ? -53.317 -6.095 82.169 1.00 96.56 196 GLU A O 1
ATOM 1579 N N . LYS A 1 197 ? -51.601 -6.979 81.030 1.00 97.00 197 LYS A N 1
ATOM 1580 C CA . LYS A 1 197 ? -51.558 -8.222 81.809 1.00 97.00 197 LYS A CA 1
ATOM 1581 C C . LYS A 1 197 ? -51.149 -7.974 83.262 1.00 97.00 197 LYS A C 1
ATOM 1583 O O . LYS A 1 197 ? -51.717 -8.602 84.160 1.00 97.00 197 LYS A O 1
ATOM 1588 N N . GLU A 1 198 ? -50.171 -7.104 83.507 1.00 96.38 198 GLU A N 1
ATOM 1589 C CA . GLU A 1 198 ? -49.749 -6.731 84.860 1.00 96.38 198 GLU A CA 1
ATOM 1590 C C . GLU A 1 198 ? -50.888 -6.034 85.617 1.00 96.38 198 GLU A C 1
ATOM 1592 O O . GLU A 1 198 ? -51.196 -6.418 86.746 1.00 96.38 198 GLU A O 1
ATOM 1597 N N . GLU A 1 199 ? -51.568 -5.076 84.982 1.00 96.44 199 GLU A N 1
ATOM 1598 C CA . GLU A 1 199 ? -52.715 -4.363 85.554 1.00 96.44 199 GLU A CA 1
ATOM 1599 C C . GLU A 1 199 ? -53.876 -5.307 85.888 1.00 96.44 199 GLU A C 1
ATOM 1601 O O . GLU A 1 199 ? -54.414 -5.259 86.998 1.00 96.44 199 GLU A O 1
ATOM 1606 N N . LEU A 1 200 ? -54.226 -6.220 84.975 1.00 96.69 200 LEU A N 1
ATOM 1607 C CA . LEU A 1 200 ? -55.247 -7.244 85.217 1.00 96.69 200 LEU A CA 1
ATOM 1608 C C . LEU A 1 200 ? -54.862 -8.168 86.376 1.00 96.69 200 LEU A C 1
ATOM 1610 O O . LEU A 1 200 ? -55.695 -8.462 87.234 1.00 96.69 200 LEU A O 1
ATOM 1614 N N . THR A 1 201 ? -53.599 -8.600 86.432 1.00 96.94 201 THR A N 1
ATOM 1615 C CA . THR A 1 201 ? -53.096 -9.452 87.520 1.00 96.94 201 THR A CA 1
ATOM 1616 C C . THR A 1 201 ? -53.173 -8.719 88.858 1.00 96.94 201 THR A C 1
ATOM 1618 O O . THR A 1 201 ? -53.656 -9.283 89.840 1.00 96.94 201 THR A O 1
ATOM 1621 N N . ARG A 1 202 ? -52.764 -7.445 88.897 1.00 96.62 202 ARG A N 1
ATOM 1622 C CA . ARG A 1 202 ? -52.853 -6.589 90.086 1.00 96.62 202 ARG A CA 1
ATOM 1623 C C . ARG A 1 202 ? -54.300 -6.442 90.555 1.00 96.62 202 ARG A C 1
ATOM 1625 O O . ARG A 1 202 ? -54.591 -6.720 91.715 1.00 96.62 202 ARG A O 1
ATOM 1632 N N . SER A 1 203 ? -55.212 -6.095 89.646 1.00 96.62 203 SER A N 1
ATOM 1633 C CA . SER A 1 203 ? -56.644 -5.955 89.940 1.00 96.62 203 SER A CA 1
ATOM 1634 C C . SER A 1 203 ? -57.255 -7.256 90.473 1.00 96.62 203 SER A C 1
ATOM 1636 O O . SER A 1 203 ? -58.007 -7.238 91.450 1.00 96.62 203 SER A O 1
ATOM 1638 N N . PHE A 1 204 ? -56.886 -8.401 89.890 1.00 95.81 204 PHE A N 1
ATOM 1639 C CA . PHE A 1 204 ? -57.345 -9.714 90.339 1.00 95.81 204 PHE A CA 1
ATOM 1640 C C . PHE A 1 204 ? -56.851 -10.058 91.752 1.00 95.81 204 PHE A C 1
ATOM 1642 O O . PHE A 1 204 ? -57.639 -10.514 92.584 1.00 95.81 204 PHE A O 1
ATOM 1649 N N . VAL A 1 205 ? -55.571 -9.808 92.054 1.00 96.81 205 VAL A N 1
ATOM 1650 C CA . VAL A 1 205 ? -54.998 -10.025 93.395 1.00 96.81 205 VAL A CA 1
ATOM 1651 C C . VAL A 1 205 ? -55.672 -9.119 94.425 1.00 96.81 205 VAL A C 1
ATOM 1653 O O . VAL A 1 205 ? -56.109 -9.603 95.469 1.00 96.81 205 VAL A O 1
ATOM 1656 N N . GLU A 1 206 ? -55.831 -7.828 94.124 1.00 96.12 206 GLU A N 1
ATOM 1657 C CA . GLU A 1 206 ? -56.528 -6.879 94.999 1.00 96.12 206 GLU A CA 1
ATOM 1658 C C . GLU A 1 206 ? -57.995 -7.265 95.234 1.00 96.12 206 GLU A C 1
ATOM 1660 O O . GLU A 1 206 ? -58.499 -7.144 96.353 1.00 96.12 206 GLU A O 1
ATOM 1665 N N . GLY A 1 207 ? -58.694 -7.721 94.192 1.00 95.25 207 GLY A N 1
ATOM 1666 C CA . GLY A 1 207 ? -60.068 -8.211 94.291 1.00 95.25 207 GLY A CA 1
ATOM 1667 C C . GLY A 1 207 ? -60.168 -9.469 95.155 1.00 95.25 207 GLY A C 1
ATOM 1668 O O . GLY A 1 207 ? -61.026 -9.549 96.033 1.00 95.25 207 GLY A O 1
ATOM 1669 N N . THR A 1 208 ? -59.246 -10.416 94.969 1.00 95.50 208 THR A N 1
ATOM 1670 C CA . THR A 1 208 ? -59.172 -11.651 95.762 1.00 95.50 208 THR A CA 1
ATOM 1671 C C . THR A 1 208 ? -58.897 -11.348 97.235 1.00 95.50 208 THR A C 1
ATOM 1673 O O . THR A 1 208 ? -59.579 -11.889 98.102 1.00 95.50 208 THR A O 1
ATOM 1676 N N . ALA A 1 209 ? -57.965 -10.436 97.530 1.00 95.62 209 ALA A N 1
ATOM 1677 C CA . ALA A 1 209 ? -57.672 -9.997 98.895 1.00 95.62 209 ALA A CA 1
ATOM 1678 C C . ALA A 1 209 ? -58.888 -9.327 99.558 1.00 95.62 209 ALA A C 1
ATOM 1680 O O . ALA A 1 209 ? -59.211 -9.629 100.707 1.00 95.62 209 ALA A O 1
ATOM 1681 N N . ARG A 1 210 ? -59.612 -8.469 98.821 1.00 95.69 210 ARG A N 1
ATOM 1682 C CA . ARG A 1 210 ? -60.860 -7.845 99.297 1.00 95.69 210 ARG A CA 1
ATOM 1683 C C . ARG A 1 210 ? -61.933 -8.879 99.640 1.00 95.69 210 ARG A C 1
ATOM 1685 O O . ARG A 1 210 ? -62.536 -8.786 100.706 1.00 95.69 210 ARG A O 1
ATOM 1692 N N . ILE A 1 211 ? -62.161 -9.862 98.766 1.00 95.19 211 ILE A N 1
ATOM 1693 C CA . ILE A 1 211 ? -63.131 -10.942 99.009 1.00 95.19 211 ILE A CA 1
ATOM 1694 C C . ILE A 1 211 ? -62.694 -11.804 100.198 1.00 95.19 211 ILE A C 1
ATOM 1696 O O . ILE A 1 211 ? -63.521 -12.116 101.051 1.00 95.19 211 ILE A O 1
ATOM 1700 N N . GLY A 1 212 ? -61.407 -12.153 100.286 1.00 94.94 212 GLY A N 1
ATOM 1701 C CA . GLY A 1 212 ? -60.847 -12.910 101.407 1.00 94.94 212 GLY A CA 1
ATOM 1702 C C . GLY A 1 212 ? -61.090 -12.219 102.750 1.00 94.94 212 GLY A C 1
ATOM 1703 O O . GLY A 1 212 ? -61.660 -12.824 103.654 1.00 94.94 212 GLY A O 1
ATOM 1704 N N . GLY A 1 213 ? -60.771 -10.924 102.847 1.00 95.06 213 GLY A N 1
ATOM 1705 C CA . GLY A 1 213 ? -61.052 -10.136 104.050 1.00 95.06 213 GLY A CA 1
ATOM 1706 C C . GLY A 1 213 ? -62.550 -10.023 104.364 1.00 95.06 213 GLY A C 1
ATOM 1707 O O . GLY A 1 213 ? -62.951 -10.096 105.524 1.00 95.06 213 GLY A O 1
ATOM 1708 N N . ALA A 1 214 ? -63.409 -9.900 103.345 1.00 94.44 214 ALA A N 1
ATOM 1709 C CA . ALA A 1 214 ? -64.860 -9.900 103.540 1.00 94.44 214 ALA A CA 1
ATOM 1710 C C . ALA A 1 214 ? -65.380 -11.247 104.078 1.00 94.44 214 ALA A C 1
ATOM 1712 O O . ALA A 1 214 ? -66.248 -11.250 104.948 1.00 94.44 214 ALA A O 1
ATOM 1713 N N . LEU A 1 215 ? -64.835 -12.375 103.608 1.00 95.12 215 LEU A N 1
ATOM 1714 C CA . LEU A 1 215 ? -65.172 -13.716 104.097 1.00 95.12 215 LEU A CA 1
ATOM 1715 C C . LEU A 1 215 ? -64.714 -13.942 105.543 1.00 95.12 215 LEU A C 1
ATOM 1717 O O . LEU A 1 215 ? -65.469 -14.503 106.333 1.00 95.12 215 LEU A O 1
ATOM 1721 N N . GLU A 1 216 ? -63.509 -13.498 105.909 1.00 94.94 216 GLU A N 1
ATOM 1722 C CA . GLU A 1 216 ? -63.031 -13.564 107.298 1.00 94.94 216 GLU A CA 1
ATOM 1723 C C . GLU A 1 216 ? -63.922 -12.746 108.237 1.00 94.94 216 GLU A C 1
ATOM 1725 O O . GLU A 1 216 ? -64.339 -13.247 109.284 1.00 94.94 216 GLU A O 1
ATOM 1730 N N . ASN A 1 217 ? -64.290 -11.527 107.830 1.00 94.31 217 ASN A N 1
ATOM 1731 C CA . ASN A 1 217 ? -65.229 -10.688 108.575 1.00 94.31 217 ASN A CA 1
ATOM 1732 C C . ASN A 1 217 ? -66.613 -11.343 108.708 1.00 94.31 217 ASN A C 1
ATOM 1734 O O . ASN A 1 217 ? -67.199 -11.332 109.789 1.00 94.31 217 ASN A O 1
ATOM 1738 N N . GLU A 1 218 ? -67.140 -11.929 107.629 1.00 95.38 218 GLU A N 1
ATOM 1739 C CA . GLU A 1 218 ? -68.423 -12.641 107.634 1.00 95.38 218 GLU A CA 1
ATOM 1740 C C . GLU A 1 218 ? -68.408 -13.819 108.614 1.00 95.38 218 GLU A C 1
ATOM 1742 O O . GLU A 1 218 ? -69.321 -13.963 109.432 1.00 95.38 218 GLU A O 1
ATOM 1747 N N . LYS A 1 219 ? -67.321 -14.598 108.607 1.00 95.19 219 LYS A N 1
ATOM 1748 C CA . LYS A 1 219 ? -67.120 -15.720 109.522 1.00 95.19 219 LYS A CA 1
ATOM 1749 C C . LYS A 1 219 ? -67.039 -15.259 110.979 1.00 95.19 219 LYS A C 1
ATOM 1751 O O . LYS A 1 219 ? -67.713 -15.841 111.828 1.00 95.19 219 LYS A O 1
ATOM 1756 N N . ALA A 1 220 ? -66.278 -14.201 111.261 1.00 94.50 220 ALA A N 1
ATOM 1757 C CA . ALA A 1 220 ? -66.177 -13.622 112.600 1.00 94.50 220 ALA A CA 1
ATOM 1758 C C . ALA A 1 220 ? -67.544 -13.132 113.114 1.00 94.50 220 ALA A C 1
ATOM 1760 O O . ALA A 1 220 ? -67.923 -13.415 114.250 1.00 94.50 220 ALA A O 1
ATOM 1761 N N . LEU A 1 221 ? -68.332 -12.466 112.261 1.00 95.00 221 LEU A N 1
ATOM 1762 C CA . LEU A 1 221 ? -69.693 -12.044 112.600 1.00 95.00 221 LEU A CA 1
ATOM 1763 C C . LEU A 1 221 ? -70.619 -13.239 112.863 1.00 95.00 221 LEU A 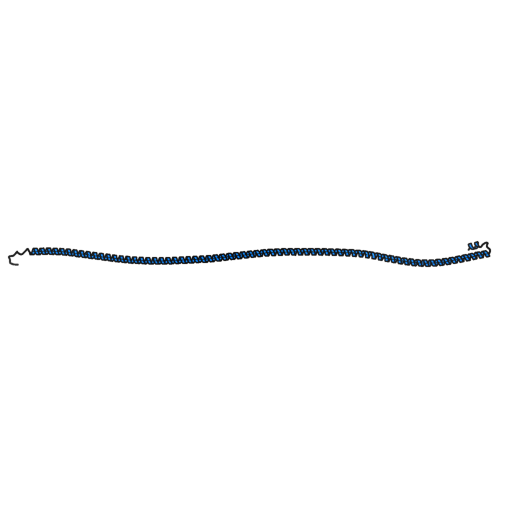C 1
ATOM 1765 O O . LEU A 1 221 ? -71.390 -13.200 113.820 1.00 95.00 221 LEU A O 1
ATOM 1769 N N . ARG A 1 222 ? -70.537 -14.320 112.073 1.00 95.00 222 ARG A N 1
ATOM 1770 C CA . ARG A 1 222 ? -71.297 -15.558 112.339 1.00 95.00 222 ARG A CA 1
ATOM 1771 C C . ARG A 1 222 ? -70.935 -16.188 113.678 1.00 95.00 222 ARG A C 1
ATOM 1773 O O . ARG A 1 222 ? -71.830 -16.645 114.390 1.00 95.00 222 ARG A O 1
ATOM 1780 N N . GLU A 1 223 ? -69.649 -16.247 114.011 1.00 94.38 223 GLU A N 1
ATOM 1781 C CA . GLU A 1 223 ? -69.181 -16.764 115.300 1.00 94.38 223 GLU A CA 1
ATOM 1782 C C . GLU A 1 223 ? -69.710 -15.913 116.457 1.00 94.38 223 GLU A C 1
ATOM 1784 O O . GLU A 1 223 ? -70.224 -16.463 117.434 1.00 94.38 223 GLU A O 1
ATOM 1789 N N . GLU A 1 224 ? -69.691 -14.587 116.319 1.00 93.38 224 GLU A N 1
ATOM 1790 C CA . GLU A 1 224 ? -70.230 -13.684 117.333 1.00 93.38 224 GLU A CA 1
ATOM 1791 C C . GLU A 1 224 ? -71.757 -13.826 117.464 1.00 93.38 224 GLU A C 1
ATOM 1793 O O . GLU A 1 224 ? -72.270 -13.921 118.580 1.00 93.38 224 GLU A O 1
ATOM 1798 N N . VAL A 1 225 ? -72.496 -13.960 116.353 1.00 93.62 225 VAL A N 1
ATOM 1799 C CA . VAL A 1 225 ? -73.937 -14.283 116.363 1.00 93.62 225 VAL A CA 1
ATOM 1800 C C . VAL A 1 225 ? -74.196 -15.607 117.083 1.00 93.62 225 VAL A C 1
ATOM 1802 O O . VAL A 1 225 ? -75.078 -15.670 117.939 1.00 93.62 225 VAL A O 1
ATOM 1805 N N . LYS A 1 226 ? -73.410 -16.655 116.803 1.00 93.56 226 LYS A N 1
ATOM 1806 C CA . LYS A 1 226 ? -73.525 -17.961 117.474 1.00 93.56 226 LYS A CA 1
ATOM 1807 C C . LYS A 1 226 ? -73.257 -17.844 118.976 1.00 93.56 226 LYS A C 1
ATOM 1809 O O . LYS A 1 226 ? -73.980 -18.433 119.777 1.00 93.56 226 LYS A O 1
ATOM 1814 N N . ARG A 1 227 ? -72.250 -17.064 119.370 1.00 92.88 227 ARG A N 1
ATOM 1815 C CA . ARG A 1 227 ? -71.928 -16.787 120.775 1.00 92.88 227 ARG A CA 1
ATOM 1816 C C . ARG A 1 227 ? -73.050 -16.025 121.476 1.00 92.88 227 ARG A C 1
ATOM 1818 O O . ARG A 1 227 ? -73.394 -16.355 122.610 1.00 92.88 227 ARG A O 1
ATOM 1825 N N . TYR A 1 228 ? -73.623 -15.007 120.834 1.00 93.19 228 TYR A N 1
ATOM 1826 C CA . TYR A 1 228 ? -74.786 -14.301 121.370 1.00 93.19 228 TYR A CA 1
ATOM 1827 C C . TYR A 1 228 ? -75.996 -15.230 121.490 1.00 93.19 228 TYR A C 1
ATOM 1829 O O . TYR A 1 228 ? -76.626 -15.222 122.542 1.00 93.19 228 TYR A O 1
ATOM 1837 N N . ALA A 1 229 ? -76.276 -16.071 120.491 1.00 90.81 229 ALA A N 1
ATOM 1838 C CA . ALA A 1 229 ? -77.352 -17.062 120.549 1.00 90.81 229 ALA A CA 1
ATOM 1839 C C . ALA A 1 229 ? -77.176 -18.040 121.725 1.00 90.81 229 ALA A C 1
ATOM 1841 O O . ALA A 1 229 ? -78.113 -18.231 122.494 1.00 90.81 229 ALA A O 1
ATOM 1842 N N . GLY A 1 230 ? -75.964 -18.568 121.937 1.00 90.25 230 GLY A N 1
ATOM 1843 C CA . GLY A 1 230 ? -75.658 -19.416 123.096 1.00 90.25 230 GLY A CA 1
ATOM 1844 C C . GLY A 1 230 ? -75.854 -18.696 124.436 1.00 90.25 230 GLY A C 1
ATOM 1845 O O . GLY A 1 230 ? -76.474 -19.242 125.343 1.00 90.25 230 GLY A O 1
ATOM 1846 N N . ARG A 1 231 ? -75.423 -17.429 124.552 1.00 90.62 231 ARG A N 1
ATOM 1847 C CA . ARG A 1 231 ? -75.707 -16.605 125.745 1.00 90.62 231 ARG A CA 1
ATOM 1848 C C . ARG A 1 231 ? -77.206 -16.396 125.960 1.00 90.62 231 ARG A C 1
ATOM 1850 O O . ARG A 1 231 ? -77.665 -16.437 127.097 1.00 90.62 231 ARG A O 1
ATOM 1857 N N . TYR A 1 232 ? -77.971 -16.171 124.893 1.00 89.00 232 TYR A N 1
ATOM 1858 C CA . TYR A 1 232 ? -79.427 -16.078 124.982 1.00 89.00 232 TYR A CA 1
ATOM 1859 C C . TYR A 1 232 ? -80.040 -17.392 125.469 1.00 89.00 232 TYR A C 1
ATOM 1861 O O . TYR A 1 232 ? -80.898 -17.354 126.347 1.00 89.00 232 TYR A O 1
ATOM 1869 N N . GLU A 1 233 ? -79.592 -18.546 124.972 1.00 88.06 233 GLU A N 1
ATOM 1870 C CA . GLU A 1 233 ? -80.035 -19.856 125.464 1.00 88.06 233 GLU A CA 1
ATOM 1871 C C . GLU A 1 233 ? -79.701 -20.056 126.948 1.00 88.06 233 GLU A C 1
ATOM 1873 O O . GLU A 1 233 ? -80.573 -20.472 127.707 1.00 88.06 233 GLU A O 1
ATOM 1878 N N . GLU A 1 234 ? -78.490 -19.706 127.393 1.00 88.00 234 GLU A N 1
ATOM 1879 C CA . GLU A 1 234 ? -78.088 -19.774 128.806 1.00 88.00 234 GLU A CA 1
ATOM 1880 C C . GLU A 1 234 ? -78.940 -18.869 129.698 1.00 88.00 234 GLU A C 1
ATOM 1882 O O . GLU A 1 234 ? -79.409 -19.311 130.746 1.00 88.00 234 GLU A O 1
ATOM 1887 N N . ILE A 1 235 ? -79.192 -17.624 129.279 1.00 88.12 235 ILE A N 1
ATOM 1888 C CA . ILE A 1 235 ? -80.085 -16.706 129.998 1.00 88.12 235 ILE A CA 1
ATOM 1889 C C . ILE A 1 235 ? -81.498 -17.281 130.040 1.00 88.12 235 ILE A C 1
ATOM 1891 O O . ILE A 1 235 ? -82.123 -17.268 131.093 1.00 88.12 235 ILE A O 1
ATOM 1895 N N . THR A 1 236 ? -82.002 -17.816 128.928 1.00 85.06 236 THR A N 1
ATOM 1896 C CA . THR A 1 236 ? -83.349 -18.402 128.856 1.00 85.06 236 THR A CA 1
ATOM 1897 C C . THR A 1 236 ? -83.457 -19.628 129.759 1.00 85.06 236 THR A C 1
ATOM 1899 O O . THR A 1 236 ? -84.446 -19.790 130.472 1.00 85.06 236 THR A O 1
ATOM 1902 N N . LYS A 1 237 ? -82.414 -20.464 129.791 1.00 88.31 237 LYS A N 1
ATOM 1903 C CA . LYS A 1 237 ? -82.311 -21.622 130.677 1.00 88.31 237 LYS A CA 1
ATOM 1904 C C . LYS A 1 237 ? -82.236 -21.198 132.142 1.00 88.31 237 LYS A C 1
ATOM 1906 O O . LYS A 1 237 ? -82.987 -21.724 132.953 1.00 88.31 237 LYS A O 1
ATOM 1911 N N . SER A 1 238 ? -81.404 -20.212 132.475 1.00 85.25 238 SER A N 1
ATOM 1912 C CA . SER A 1 238 ? -81.317 -19.650 133.826 1.00 85.25 238 SER A CA 1
ATOM 1913 C C . SER A 1 238 ? -82.635 -19.000 134.251 1.00 85.25 238 SER A C 1
ATOM 1915 O O . SER A 1 238 ? -83.066 -19.180 135.386 1.00 85.25 238 SER A O 1
ATOM 1917 N N . LEU A 1 239 ? -83.334 -18.316 133.343 1.00 86.25 239 LEU A N 1
ATOM 1918 C CA . LEU A 1 239 ? -84.657 -17.751 133.595 1.00 86.25 239 LEU A CA 1
ATOM 1919 C C . LEU A 1 239 ? -85.695 -18.856 133.830 1.00 86.25 239 LEU A C 1
ATOM 1921 O O . LEU A 1 239 ? -86.520 -18.727 134.727 1.00 86.25 239 LEU A O 1
ATOM 1925 N N . ALA A 1 240 ? -85.635 -19.960 133.081 1.00 82.50 240 ALA A N 1
ATOM 1926 C CA . ALA A 1 240 ? -86.492 -21.125 133.290 1.00 82.50 240 ALA A CA 1
ATOM 1927 C C . ALA A 1 240 ?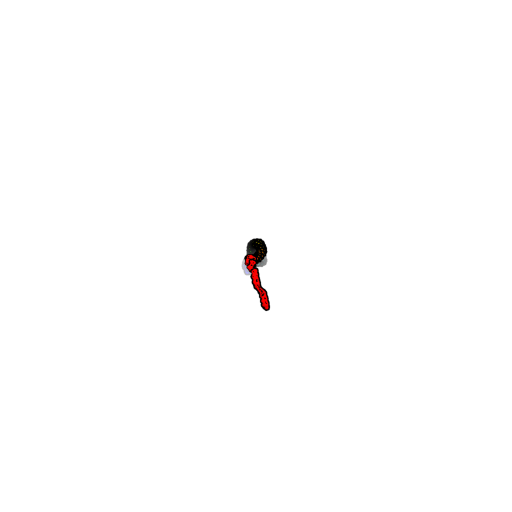 -86.205 -21.830 134.629 1.00 82.50 240 ALA A C 1
ATOM 1929 O O . ALA A 1 240 ? -87.140 -22.173 135.350 1.00 82.50 240 ALA A O 1
ATOM 1930 N N . GLU A 1 241 ? -84.933 -22.006 134.997 1.00 83.12 241 GLU A N 1
ATOM 1931 C CA . GLU A 1 241 ? -84.512 -22.563 136.291 1.00 83.12 241 GLU A CA 1
ATOM 1932 C C . GLU A 1 241 ? -84.904 -21.646 137.457 1.00 83.12 241 GLU A C 1
ATOM 1934 O O . GLU A 1 241 ? -85.414 -22.121 138.470 1.00 83.12 241 GLU A O 1
ATOM 1939 N N . SER A 1 242 ? -84.734 -20.333 137.294 1.00 81.06 242 SER A N 1
ATOM 1940 C CA . SER A 1 242 ? -85.176 -19.315 138.246 1.00 81.06 242 SER A CA 1
ATOM 1941 C C . SER A 1 242 ? -86.694 -19.331 138.397 1.00 81.06 242 SER A C 1
ATOM 1943 O O . SER A 1 242 ? -87.183 -19.400 139.517 1.00 81.06 242 SER A O 1
ATOM 1945 N N . ASN A 1 243 ? -87.458 -19.387 137.302 1.00 79.44 243 ASN A N 1
ATOM 1946 C CA . ASN A 1 243 ? -88.915 -19.534 137.347 1.00 79.44 243 ASN A CA 1
ATOM 1947 C C . ASN A 1 243 ? -89.338 -20.836 138.039 1.00 79.44 243 ASN A C 1
ATOM 1949 O O . ASN A 1 243 ? -90.234 -20.813 138.874 1.00 79.44 243 ASN A O 1
ATOM 1953 N N . ALA A 1 244 ? -88.660 -21.956 137.775 1.00 80.12 244 ALA A N 1
ATOM 1954 C CA . ALA A 1 244 ? -88.914 -23.215 138.475 1.00 80.12 244 ALA A CA 1
ATOM 1955 C C . ALA A 1 244 ? -88.573 -23.128 139.976 1.00 80.12 244 ALA A C 1
ATOM 1957 O O . ALA A 1 244 ? -89.256 -23.734 140.807 1.00 80.12 244 ALA A O 1
ATOM 1958 N N . ALA A 1 245 ? -87.534 -22.375 140.344 1.00 76.56 245 ALA A N 1
ATOM 1959 C CA . ALA A 1 245 ? -87.197 -22.079 141.731 1.00 76.56 245 ALA A CA 1
ATOM 1960 C C . ALA A 1 245 ? -88.235 -21.150 142.378 1.00 76.56 245 ALA A C 1
ATOM 1962 O O . ALA A 1 245 ? -88.661 -21.427 143.494 1.00 76.56 245 ALA A O 1
ATOM 1963 N N . PHE A 1 246 ? -88.704 -20.113 141.680 1.00 78.19 246 PHE A N 1
ATOM 1964 C CA . PHE A 1 246 ? -89.807 -19.254 142.111 1.00 78.19 246 PHE A CA 1
ATOM 1965 C C . PHE A 1 246 ? -91.095 -20.055 142.300 1.00 78.19 246 PHE A C 1
ATOM 1967 O O . PHE A 1 246 ? -91.754 -19.886 143.320 1.00 78.19 246 PHE A O 1
ATOM 1974 N N . ASP A 1 247 ? -91.423 -20.979 141.398 1.00 78.81 247 ASP A N 1
ATOM 1975 C CA . ASP A 1 247 ? -92.573 -21.877 141.537 1.00 78.81 247 ASP A CA 1
ATOM 1976 C C . ASP A 1 247 ? -92.419 -22.825 142.735 1.00 78.81 247 ASP A C 1
ATOM 1978 O O . ASP A 1 247 ? -93.391 -23.078 143.451 1.00 78.81 247 ASP A O 1
ATOM 1982 N N . LYS A 1 248 ? -91.208 -23.334 143.007 1.00 75.88 248 LYS A N 1
ATOM 1983 C CA . LYS A 1 248 ? -90.916 -24.097 144.234 1.00 75.88 248 LYS A CA 1
ATOM 1984 C C . LYS A 1 248 ? -91.059 -23.238 145.485 1.00 75.88 248 LYS A C 1
ATOM 1986 O O . LYS A 1 248 ? -91.715 -23.673 146.422 1.00 75.88 248 LYS A O 1
ATOM 1991 N N . PHE A 1 249 ? -90.493 -22.032 145.503 1.00 73.94 249 PHE A N 1
ATOM 1992 C CA . PHE A 1 249 ? -90.645 -21.100 146.618 1.00 73.94 249 PHE A CA 1
ATOM 1993 C C . PHE A 1 249 ? -92.108 -20.728 146.834 1.00 73.94 249 PHE A C 1
ATOM 1995 O O . PHE A 1 249 ? -92.553 -20.694 147.972 1.00 73.94 249 PHE A O 1
ATOM 2002 N N . LYS A 1 250 ? -92.882 -20.528 145.765 1.00 76.50 250 LYS A N 1
ATOM 2003 C CA . LYS A 1 250 ? -94.322 -20.280 145.837 1.00 76.50 250 LYS A CA 1
ATOM 2004 C C . LYS A 1 250 ? -95.061 -21.470 146.449 1.00 76.50 250 LYS A C 1
ATOM 2006 O O . LYS A 1 250 ? -95.828 -21.274 147.381 1.00 76.50 250 LYS A O 1
ATOM 2011 N N . LYS A 1 251 ? -94.755 -22.702 146.021 1.00 75.88 251 LYS A N 1
ATOM 2012 C CA . LYS A 1 251 ? -95.294 -23.928 146.640 1.00 75.88 251 LYS A CA 1
ATOM 2013 C C . LYS A 1 251 ? -94.895 -24.080 148.111 1.00 75.88 251 LYS A C 1
ATOM 2015 O O . LYS A 1 251 ? -95.717 -24.519 148.910 1.00 75.88 251 LYS A O 1
ATOM 2020 N N . GLU A 1 252 ? -93.665 -23.731 148.481 1.00 70.75 252 GLU A N 1
ATOM 2021 C CA . GLU A 1 252 ? -93.198 -23.793 149.871 1.00 70.75 252 GLU A CA 1
ATOM 2022 C C . GLU A 1 252 ? -93.861 -22.704 150.731 1.00 70.75 252 GLU A C 1
ATOM 2024 O O . GLU A 1 252 ? -94.263 -22.980 151.857 1.00 70.75 252 GLU A O 1
ATOM 2029 N N . ILE A 1 253 ? -94.064 -21.497 150.188 1.00 69.00 253 ILE A N 1
ATOM 2030 C CA . ILE A 1 253 ? -94.849 -20.425 150.816 1.00 69.00 253 ILE A CA 1
ATOM 2031 C C . ILE A 1 253 ? -96.300 -20.873 151.000 1.00 69.00 253 ILE A C 1
ATOM 2033 O O . ILE A 1 253 ? -96.820 -20.740 152.103 1.00 69.00 253 ILE A O 1
ATOM 2037 N N . ASP A 1 254 ? -96.934 -21.466 149.987 1.00 70.94 254 ASP A N 1
ATOM 2038 C CA . ASP A 1 254 ? -98.295 -22.007 150.093 1.00 70.94 254 ASP A CA 1
ATOM 2039 C C . ASP A 1 254 ? -98.368 -23.126 151.151 1.00 70.94 254 ASP A C 1
ATOM 2041 O O . ASP A 1 254 ? -99.313 -23.184 151.942 1.00 70.94 254 ASP A O 1
ATOM 2045 N N . ARG A 1 255 ? -97.336 -23.977 151.247 1.00 68.06 255 ARG A N 1
ATOM 2046 C CA . ARG A 1 255 ? -97.220 -25.028 152.269 1.00 68.06 255 ARG A CA 1
ATOM 2047 C C . ARG A 1 255 ? -97.056 -24.453 153.677 1.00 68.06 255 ARG A C 1
ATOM 2049 O O . ARG A 1 255 ? -97.780 -24.875 154.578 1.00 68.06 255 ARG A O 1
ATOM 2056 N N . VAL A 1 256 ? -96.162 -23.486 153.878 1.00 59.59 256 VAL A N 1
ATOM 2057 C CA . VAL A 1 256 ? -95.972 -22.794 155.164 1.00 59.59 256 VAL A CA 1
ATOM 2058 C C . VAL A 1 256 ? -97.243 -22.042 155.553 1.00 59.59 256 VAL A C 1
ATOM 2060 O O . VAL A 1 256 ? -97.703 -22.192 156.680 1.00 59.59 256 VAL A O 1
ATOM 2063 N N . SER A 1 257 ? -97.886 -21.341 154.616 1.00 55.19 257 SER A N 1
ATOM 2064 C CA . SER A 1 257 ? -99.165 -20.661 154.848 1.00 55.19 257 SER A CA 1
ATOM 2065 C C . SER A 1 257 ? -100.270 -21.656 155.238 1.00 55.19 257 SER A C 1
ATOM 2067 O O . SER A 1 257 ? -101.030 -21.413 156.174 1.00 55.19 257 SER A O 1
ATOM 2069 N N . SER A 1 258 ? -100.296 -22.845 154.622 1.00 57.09 258 SER A N 1
ATOM 2070 C CA . SER A 1 258 ? -101.224 -23.921 155.000 1.00 57.09 258 SER A CA 1
ATOM 2071 C C . SER A 1 258 ? -100.912 -24.562 156.365 1.00 57.09 258 SER A C 1
ATOM 2073 O O . SER A 1 258 ? -101.841 -24.927 157.086 1.00 57.09 258 SER A O 1
ATOM 2075 N N . MET A 1 259 ? -99.635 -24.652 156.771 1.00 55.25 259 MET A N 1
ATOM 2076 C CA . MET A 1 259 ? -99.225 -25.096 158.115 1.00 55.25 259 MET A CA 1
ATOM 2077 C C . MET A 1 259 ? -99.561 -24.056 159.188 1.00 55.25 259 MET A C 1
ATOM 2079 O O . MET A 1 259 ? -99.976 -24.418 160.288 1.00 55.25 259 MET A O 1
ATOM 2083 N N . GLN A 1 260 ? -99.447 -22.770 158.864 1.00 50.81 260 GLN A N 1
ATOM 2084 C CA . GLN A 1 260 ? -99.724 -21.672 159.790 1.00 50.81 260 GLN A CA 1
ATOM 2085 C C . GLN A 1 260 ? -101.230 -21.479 160.041 1.00 50.81 260 GLN A C 1
ATOM 2087 O O . GLN A 1 260 ? -101.618 -20.970 161.089 1.00 50.81 260 GLN A O 1
ATOM 2092 N N . ILE A 1 261 ? -102.088 -21.981 159.145 1.00 55.44 261 ILE A N 1
ATOM 2093 C CA . ILE A 1 261 ? -103.552 -22.001 159.309 1.00 55.44 261 ILE A CA 1
ATOM 2094 C C . ILE A 1 261 ? -104.039 -23.212 160.146 1.00 55.44 261 ILE A C 1
ATOM 2096 O O . ILE A 1 261 ? -105.215 -23.267 160.503 1.00 55.44 261 ILE A O 1
ATOM 2100 N N . ARG A 1 262 ? -103.177 -24.175 160.532 1.00 42.47 262 ARG A N 1
ATOM 2101 C CA . ARG A 1 262 ? -103.642 -25.467 161.088 1.00 42.47 262 ARG A CA 1
ATOM 2102 C C . ARG A 1 262 ? -103.118 -25.953 162.443 1.00 42.47 262 ARG A C 1
ATOM 2104 O O . ARG A 1 262 ? -103.350 -27.122 162.725 1.00 42.47 262 ARG A O 1
ATOM 2111 N N . LEU A 1 263 ? -102.538 -25.127 163.325 1.00 36.56 263 LEU A N 1
ATOM 2112 C CA . L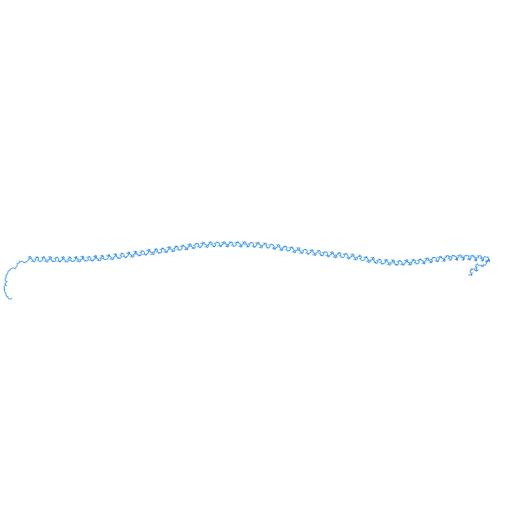EU A 1 263 ? -102.439 -25.512 164.753 1.00 36.56 263 LEU A CA 1
ATOM 2113 C C . LEU A 1 263 ? -102.218 -24.340 165.736 1.00 36.56 263 LEU A C 1
ATOM 2115 O O . LEU A 1 263 ? -101.092 -24.012 166.104 1.00 36.56 263 LEU A O 1
ATOM 2119 N N . PRO A 1 264 ? -103.319 -23.796 166.276 1.00 43.81 264 PRO A N 1
ATOM 2120 C CA . PRO A 1 264 ? -103.454 -23.465 167.686 1.00 43.81 264 PRO A CA 1
ATOM 2121 C C . PRO A 1 264 ? -104.520 -24.383 168.308 1.00 43.81 264 PRO A C 1
ATOM 2123 O O . PRO A 1 264 ? -105.651 -24.384 167.837 1.00 43.81 264 PRO A O 1
ATOM 2126 N N . LEU A 1 265 ? -104.141 -25.151 169.343 1.00 39.75 265 LEU A N 1
ATOM 2127 C CA . LEU A 1 265 ? -104.964 -25.858 170.356 1.00 39.75 265 LEU A CA 1
ATOM 2128 C C . LEU A 1 265 ? -104.398 -27.259 170.661 1.00 39.75 265 LEU A C 1
ATOM 2130 O O . LEU A 1 265 ? -104.949 -28.263 170.236 1.00 39.75 265 LEU A O 1
ATOM 2134 N N . TYR A 1 266 ? -103.347 -27.327 171.481 1.00 37.28 266 TYR A N 1
ATOM 2135 C CA . TYR A 1 266 ? -103.346 -28.249 172.621 1.00 37.28 266 TYR A CA 1
ATOM 2136 C C . TYR A 1 266 ? -102.684 -27.547 173.805 1.00 37.28 266 TYR A C 1
ATOM 2138 O O . TYR A 1 266 ? -101.493 -27.248 173.828 1.00 37.28 266 TYR A O 1
ATOM 2146 N N . ARG A 1 267 ? -103.550 -27.194 174.748 1.00 37.88 267 ARG A N 1
ATOM 2147 C CA . ARG A 1 267 ? -103.312 -26.477 175.993 1.00 37.88 267 ARG A CA 1
ATOM 2148 C C . ARG A 1 267 ? -103.567 -27.494 177.108 1.00 37.88 267 ARG A C 1
ATOM 2150 O O . ARG A 1 267 ? -104.527 -28.251 177.000 1.00 37.88 267 ARG A O 1
ATOM 2157 N N . ASN A 1 268 ? -102.767 -27.401 178.171 1.00 35.69 268 ASN A N 1
ATOM 2158 C CA . ASN A 1 268 ? -103.000 -27.870 179.545 1.00 35.69 268 ASN A CA 1
ATOM 2159 C C . ASN A 1 268 ? -102.457 -29.236 180.047 1.00 35.69 268 ASN A C 1
ATOM 2161 O O . ASN A 1 268 ? -103.035 -30.290 179.816 1.00 35.69 268 ASN A O 1
ATOM 2165 N N . TYR A 1 269 ? -101.475 -29.073 180.953 1.00 33.84 269 TYR A N 1
ATOM 2166 C CA . TYR A 1 269 ? -101.340 -29.614 182.322 1.00 33.84 269 TYR A CA 1
ATOM 2167 C C . TYR A 1 269 ? -100.401 -30.800 182.628 1.00 33.84 269 TYR A C 1
ATOM 2169 O O . TYR A 1 269 ? -100.610 -31.912 182.162 1.00 33.84 269 TYR A O 1
ATOM 2177 N N . LYS A 1 270 ? -99.533 -30.512 183.629 1.00 38.41 270 LYS A N 1
ATOM 2178 C CA . LYS A 1 270 ? -98.855 -31.391 184.617 1.00 38.41 270 LYS A CA 1
ATOM 2179 C C . LYS A 1 270 ? -97.623 -32.159 184.117 1.00 38.41 270 LYS A C 1
ATOM 2181 O O . LYS A 1 270 ? -97.656 -32.702 183.031 1.00 38.41 270 LYS A O 1
ATOM 2186 N N . ASN A 1 271 ? -96.508 -32.304 184.836 1.00 39.25 271 ASN A N 1
ATOM 2187 C CA . ASN A 1 271 ? -96.049 -32.037 186.214 1.00 39.25 271 ASN A CA 1
ATOM 2188 C C . ASN A 1 271 ? -94.493 -32.034 186.146 1.00 39.25 271 ASN A C 1
ATOM 2190 O O . ASN A 1 271 ? -93.939 -32.656 185.250 1.00 39.25 271 ASN A O 1
ATOM 2194 N N . PHE A 1 272 ? -93.737 -31.233 186.899 1.00 41.25 272 PHE A N 1
ATOM 2195 C CA . PHE A 1 272 ? -93.329 -31.440 188.301 1.00 41.25 272 PHE A CA 1
ATOM 2196 C C . PHE A 1 272 ? -92.399 -32.667 188.546 1.00 41.25 272 PHE A C 1
ATOM 2198 O O . PHE A 1 272 ? -92.883 -33.784 188.682 1.00 41.25 272 PHE A O 1
ATOM 2205 N N . TYR A 1 273 ? -91.101 -32.345 188.707 1.00 40.59 273 TYR A N 1
ATOM 2206 C CA . TYR A 1 273 ? -90.037 -32.891 189.587 1.00 40.59 273 TYR A CA 1
ATOM 2207 C C . TYR A 1 273 ? -89.049 -34.008 189.178 1.00 40.59 273 TYR A C 1
ATOM 2209 O O . TYR A 1 273 ? -89.429 -35.148 188.948 1.00 40.59 273 TYR A O 1
ATOM 2217 N N . ALA A 1 274 ? -87.778 -33.606 189.370 1.00 42.22 274 ALA A N 1
ATOM 2218 C CA . ALA A 1 274 ? -86.624 -34.280 189.987 1.00 42.22 274 ALA A CA 1
ATOM 2219 C C . ALA A 1 274 ? -85.700 -35.185 189.144 1.00 42.22 274 ALA A C 1
ATOM 2221 O O . ALA A 1 274 ? -86.162 -36.113 188.493 1.00 42.22 274 ALA A O 1
ATOM 2222 N N . GLU A 1 275 ? -84.398 -34.890 189.324 1.00 44.69 275 GLU A N 1
ATOM 2223 C CA . GLU A 1 275 ? -83.150 -35.555 188.878 1.00 44.69 275 GLU A CA 1
ATOM 2224 C C . GLU A 1 275 ? -82.740 -35.450 187.400 1.00 44.69 275 GLU A C 1
ATOM 2226 O O . GLU A 1 275 ? -83.485 -35.882 186.496 1.00 44.69 275 GLU A O 1
#

Organism: Ancylostoma caninum (NCBI:txid29170)

Sequence (275 aa):
METIQKSLEGLSLEEKVTKLMKRVVDSEDQNARLKEKAAQVDKLTKANATLEKKLEKANLILLKTEDAKGKLEELCRELQRMNKQIREDSLNKVRLLEHERQQAVEQLRTALKGIEASMNEGKERSDALAADNGRLAEKLKELGQEYESRINAIQQQYKEKDSYWLEYNKAKDIEIKLLKTKLEAAEINAQKSALEKEELTRSFVEGTARIGGALENEKALREEVKRYAGRYEEITKSLAESNAAFDKFKKEIDRVSSMQIRLPLYRNYKNFYAE

pLDDT: mean 88.9, std 15.53, range [33.84, 98.56]

Secondary structure (DSSP, 8-state):
-HHHHHTTTTS-HHHHHHHHHHHHHHHHHHHHHHHHHHHHHHHHHHHHHHHHHHHHHHHHHHHHHHHHHHHHHHHHHHHHHHHHHHHHHHHHHHHHHHHHHHHHHHHHHHHHHHHHHHHHHHHHHHHHHHHHHHHHHHHHHHHHHHHHHHHHHHHHHHHHHHHHHHHHHHHHHHHHHHHHHHHHHHHHHHHHHHHHHHHHHHHHHHHHHHHHHHHHHHHHHHHHHHHHHHHHHHHHHHHHHHHHHHHHHHHHHHHHHHHHTS-------------

Radius of gyration: 116.43 Å; chains: 1; bounding box: 205×50×336 Å